Protein AF-A0A293MKS9-F1 (afdb_monomer_lite)

InterPro domains:
  IPR006694 Fatty acid hydroxylase [PF04116] (197-285)
  IPR050307 Sterol desaturase-related [PTHR11863] (84-281)

Radius of gyration: 41.2 Å; chains: 1; bounding box: 121×72×103 Å

pLDDT: mean 72.66, std 27.39, range [23.73, 98.31]

Secondary structure (DSSP, 8-state):
-----------------------------TTHHHHHHHHHHHHHHHHHHHHHHHHHHHHHHHHHHHHHHHHHHHHHHHHHHHHHHHHHHHHHTT-HHIIIIIIHHHHHHHHHHHHHHHHHHHHHHT-SHHHHTT---TT--SSPPHHHHHHHHHHHHHIIIIIIHHHHHHHHHHHHHHT---SSSPPPHHHHHHHHHHHHHHHHHHHHHHHHHHTSHHHHTTTGGGGGG-SS--GGGTT-S-HHHIIIIIIHHHHHHHHHHT--HHHHHHHHHHHHHHHHHHTS-----S-TTS------------------PPPPPP------------------------------------------PPP--------

Foldseek 3Di:
DDDDDDDDDDDDDDDDDDDPDPDDPDPDPPVVVVVVVVVVVVVVVVVVCVVVVVVVVVVVVVVVVVVVVVCVVLVVVQVVVLVVLVVVCVVVVLPQLCCQQVVLLVLLVCLLCVLLVVQLCCLQPVPDVVQVVLAPDPDDPPNDDPVVVVVLVVQVCCLSPVQVRVVSNVLSVLLVVLPADRRNHDDRPVVLVVLLVLLVVQLVVQQVVLVVVCPPPVNVVPW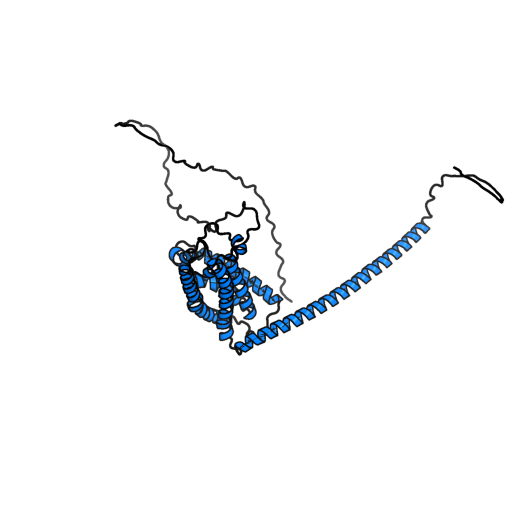VVQLVPCPLAALSSLQRTHSVCCVRRVNCRNSVSCSVSSDHSVSSSVSSSVVSCVSSVVSGSHHPPDDDDPPPDPPDDPPPPPPPDDDPDDDDDDDDDDDDDDDDDDDDDDDDDDDDDDDDDDDDDDDDDDDDDDDDDDDDDDDDDDD

Structure (mmCIF, N/CA/C/O backbone):
data_AF-A0A293MKS9-F1
#
_entry.id   AF-A0A293MKS9-F1
#
loop_
_atom_site.group_PDB
_atom_site.id
_atom_site.type_symbol
_atom_site.label_atom_id
_atom_site.label_alt_id
_atom_site.label_comp_id
_atom_site.label_asym_id
_atom_site.label_entity_id
_atom_site.label_seq_id
_atom_site.pdbx_PDB_ins_code
_atom_site.Cartn_x
_atom_site.Cartn_y
_atom_site.Cartn_z
_atom_site.occupancy
_atom_site.B_iso_or_equiv
_atom_site.auth_seq_id
_atom_site.auth_comp_id
_atom_site.auth_asym_id
_atom_site.auth_atom_id
_atom_site.pdbx_PDB_model_num
ATOM 1 N N . MET A 1 1 ? 94.631 -10.817 13.417 1.00 34.41 1 MET A N 1
ATOM 2 C CA . MET A 1 1 ? 95.857 -10.950 12.606 1.00 34.41 1 MET A CA 1
ATOM 3 C C . MET A 1 1 ? 95.435 -10.807 11.162 1.00 34.41 1 MET A C 1
ATOM 5 O O . MET A 1 1 ? 94.542 -11.534 10.759 1.00 34.41 1 MET A O 1
ATOM 9 N N . TYR A 1 2 ? 95.785 -9.663 10.578 1.00 33.06 2 TYR A N 1
ATOM 10 C CA . TYR A 1 2 ? 96.762 -9.558 9.479 1.00 33.06 2 TYR A CA 1
ATOM 11 C C . TYR A 1 2 ? 96.129 -10.040 8.164 1.00 33.06 2 TYR A C 1
ATOM 13 O O . TYR A 1 2 ? 95.808 -11.212 8.044 1.00 33.06 2 TYR A O 1
ATOM 21 N N . GLY A 1 3 ? 95.803 -9.187 7.198 1.00 27.42 3 GLY A N 1
ATOM 22 C CA . GLY A 1 3 ? 96.475 -7.945 6.819 1.00 27.42 3 GLY A CA 1
ATOM 23 C C . GLY A 1 3 ? 97.361 -8.231 5.615 1.00 27.42 3 GLY A C 1
ATOM 24 O O . GLY A 1 3 ? 98.173 -9.143 5.700 1.00 27.42 3 GLY A O 1
ATOM 25 N N . GLU A 1 4 ? 97.150 -7.425 4.570 1.00 34.78 4 GLU A N 1
ATOM 26 C CA . GLU A 1 4 ? 98.094 -7.070 3.495 1.00 34.78 4 GLU A CA 1
ATOM 27 C C . GLU A 1 4 ? 98.611 -8.223 2.623 1.00 34.78 4 GLU A C 1
ATOM 29 O O . GLU A 1 4 ? 98.991 -9.293 3.072 1.00 34.78 4 GLU A O 1
ATOM 34 N N . SER A 1 5 ? 98.676 -8.089 1.306 1.00 36.16 5 SER A N 1
ATOM 35 C CA . SER A 1 5 ? 99.575 -7.186 0.572 1.00 36.16 5 SER A CA 1
ATOM 36 C C . SER A 1 5 ? 99.335 -7.494 -0.921 1.00 36.16 5 SER A C 1
ATOM 38 O O . SER A 1 5 ? 98.992 -8.632 -1.241 1.00 36.16 5 SER A O 1
ATOM 40 N N . ASN A 1 6 ? 99.176 -6.475 -1.776 1.00 34.47 6 ASN A N 1
ATOM 41 C CA . ASN A 1 6 ? 100.188 -5.954 -2.724 1.00 34.47 6 ASN A CA 1
ATOM 42 C C . ASN A 1 6 ? 100.673 -7.015 -3.730 1.00 34.47 6 ASN A C 1
ATOM 44 O O . ASN A 1 6 ? 100.764 -8.186 -3.400 1.00 34.47 6 ASN A O 1
ATOM 48 N N . GLU A 1 7 ? 101.036 -6.768 -4.977 1.00 38.88 7 GLU A N 1
ATOM 49 C CA . GLU A 1 7 ? 101.477 -5.644 -5.818 1.00 38.88 7 GLU A CA 1
ATOM 50 C C . GLU A 1 7 ? 101.450 -6.288 -7.243 1.00 38.88 7 GLU A C 1
ATOM 52 O O . GLU A 1 7 ? 101.378 -7.512 -7.354 1.00 38.88 7 GLU A O 1
ATOM 57 N N . GLU A 1 8 ? 101.384 -5.646 -8.405 1.00 41.62 8 GLU A N 1
ATOM 58 C CA . GLU A 1 8 ? 102.288 -4.660 -9.008 1.00 41.62 8 GLU A CA 1
ATOM 59 C C . GLU A 1 8 ? 101.792 -4.516 -10.474 1.00 41.62 8 GLU A C 1
ATOM 61 O O . GLU A 1 8 ? 101.360 -5.504 -11.069 1.00 41.62 8 GLU A O 1
ATOM 66 N N . ALA A 1 9 ? 101.625 -3.286 -10.978 1.00 37.75 9 ALA A N 1
ATOM 67 C CA . ALA A 1 9 ? 102.468 -2.654 -12.018 1.00 37.75 9 ALA A CA 1
ATOM 68 C C . ALA A 1 9 ? 102.101 -3.080 -13.464 1.00 37.75 9 ALA A C 1
ATOM 70 O O . ALA A 1 9 ? 101.795 -4.232 -13.724 1.00 37.75 9 ALA A O 1
ATOM 71 N N . GLU A 1 10 ? 101.990 -2.208 -14.469 1.00 38.25 10 GLU A N 1
ATOM 72 C CA . GLU A 1 10 ? 102.849 -1.079 -14.858 1.00 38.25 10 GLU A CA 1
ATOM 73 C C . GLU A 1 10 ? 102.015 -0.120 -15.758 1.00 38.25 10 GLU A C 1
ATOM 75 O O . GLU A 1 10 ? 101.263 -0.585 -16.612 1.00 38.25 10 GLU A O 1
ATOM 80 N N . THR A 1 11 ? 101.859 1.173 -15.450 1.00 34.22 11 THR A N 1
ATOM 81 C CA . THR A 1 11 ? 102.713 2.347 -15.773 1.00 34.22 11 THR A CA 1
ATOM 82 C C . THR A 1 11 ? 102.684 2.797 -17.241 1.00 34.22 11 THR A C 1
ATOM 84 O O . THR A 1 11 ? 103.234 2.122 -18.099 1.00 34.22 11 THR A O 1
ATOM 87 N N . GLN A 1 12 ? 102.094 3.972 -17.510 1.00 34.06 12 GLN A N 1
ATOM 88 C CA . GLN A 1 12 ? 102.759 5.187 -18.043 1.00 34.06 12 GLN A CA 1
ATOM 89 C C . GLN A 1 12 ? 101.695 6.240 -18.415 1.00 34.06 12 GLN A C 1
ATOM 91 O O . GLN A 1 12 ? 100.800 5.961 -19.207 1.00 34.06 12 GLN A O 1
ATOM 96 N N . SER A 1 13 ? 101.609 7.340 -17.648 1.00 35.72 13 SER A N 1
ATOM 97 C CA . SER A 1 13 ? 102.303 8.636 -17.875 1.00 35.72 13 SER A CA 1
ATOM 98 C C . SER A 1 13 ? 101.593 9.412 -18.986 1.00 35.72 13 SER A C 1
ATOM 100 O O . SER A 1 13 ? 101.382 8.859 -20.057 1.00 35.72 13 SER A O 1
ATOM 102 N N . ASP A 1 14 ? 101.176 10.662 -18.911 1.00 35.84 14 ASP A N 1
ATOM 103 C CA . ASP A 1 14 ? 101.499 11.896 -18.180 1.00 35.84 14 ASP A CA 1
ATOM 104 C C . ASP A 1 14 ? 100.506 12.903 -18.848 1.00 35.84 14 ASP A C 1
ATOM 106 O O . ASP A 1 14 ? 99.982 12.628 -19.928 1.00 35.84 14 ASP A O 1
ATOM 110 N N . ASP A 1 15 ? 100.116 14.080 -18.389 1.00 37.31 15 ASP A N 1
ATOM 111 C CA . ASP A 1 15 ? 100.549 15.003 -17.363 1.00 37.31 15 ASP A CA 1
ATOM 112 C C . ASP A 1 15 ? 99.429 16.063 -17.256 1.00 37.31 15 ASP A C 1
ATOM 114 O O . ASP A 1 15 ? 98.718 16.285 -18.236 1.00 37.31 15 ASP A O 1
ATOM 118 N N . GLN A 1 16 ? 99.360 16.737 -16.102 1.00 36.19 16 GLN A N 1
ATOM 119 C CA . GLN A 1 16 ? 99.026 18.163 -15.900 1.00 36.19 16 GLN A CA 1
ATOM 120 C C . GLN A 1 16 ? 97.782 18.798 -16.576 1.00 36.19 16 GLN A C 1
ATOM 122 O O . GLN A 1 16 ? 97.486 18.634 -17.744 1.00 36.19 16 GLN A O 1
ATOM 127 N N . SER A 1 17 ? 97.059 19.744 -15.985 1.00 33.19 17 SER A N 1
ATOM 128 C CA . SER A 1 17 ? 97.103 20.460 -14.713 1.00 33.19 17 SER A CA 1
ATOM 129 C C . SER A 1 17 ? 96.070 21.583 -14.847 1.00 33.19 17 SER A C 1
ATOM 131 O O . SER A 1 17 ? 95.869 22.109 -15.938 1.00 33.19 17 SER A O 1
ATOM 133 N N . SER A 1 18 ? 95.563 22.035 -13.702 1.00 33.62 18 SER A N 1
ATOM 134 C CA . SER A 1 18 ? 95.150 23.421 -13.468 1.00 33.62 18 SER A CA 1
ATOM 135 C C . SER A 1 18 ? 93.770 23.867 -13.952 1.00 33.62 18 SER A C 1
ATOM 137 O O . SER A 1 18 ? 93.343 23.613 -15.070 1.00 33.62 18 SER A O 1
ATOM 139 N N . GLY A 1 19 ? 93.123 24.646 -13.083 1.00 35.34 19 GLY A N 1
ATOM 140 C CA . GLY A 1 19 ? 92.036 25.541 -13.464 1.00 35.34 19 GLY A CA 1
ATOM 141 C C . GLY A 1 19 ? 90.651 25.075 -13.045 1.00 35.34 19 GLY A C 1
ATOM 142 O O . GLY A 1 19 ? 89.791 24.847 -13.884 1.00 35.34 19 GLY A O 1
ATOM 143 N N . LYS A 1 20 ? 90.384 25.003 -11.735 1.00 41.44 20 LYS A N 1
ATOM 144 C CA . LYS A 1 20 ? 89.007 25.136 -11.242 1.00 41.44 20 LYS A CA 1
ATOM 145 C C . LYS A 1 20 ? 88.636 26.619 -11.351 1.00 41.44 20 LYS A C 1
ATOM 147 O O . LYS A 1 20 ? 88.685 27.350 -10.365 1.00 41.44 20 LYS A O 1
ATOM 152 N N . GLU A 1 21 ? 88.390 27.068 -12.578 1.00 39.44 21 GLU A N 1
ATOM 153 C CA . GLU A 1 21 ? 87.768 28.356 -12.843 1.00 39.44 21 GLU A CA 1
ATOM 154 C C . GLU A 1 21 ? 86.276 28.239 -12.546 1.00 39.44 21 GLU A C 1
ATOM 156 O O . GLU A 1 21 ? 85.606 27.262 -12.879 1.00 39.44 21 GLU A O 1
ATOM 161 N N . THR A 1 22 ? 85.781 29.236 -11.832 1.00 51.12 22 THR A N 1
ATOM 162 C CA . THR A 1 22 ? 84.375 29.485 -11.566 1.00 51.12 22 THR A CA 1
ATOM 163 C C . THR A 1 22 ? 83.683 29.746 -12.907 1.00 51.12 22 THR A C 1
ATOM 165 O O . THR A 1 22 ? 83.649 30.884 -13.368 1.00 51.12 22 THR A O 1
ATOM 168 N N . GLU A 1 23 ? 83.183 28.698 -13.567 1.00 40.44 23 GLU A N 1
ATOM 169 C CA . GLU A 1 23 ? 82.364 28.836 -14.772 1.00 40.44 23 GLU A CA 1
ATOM 170 C C . GLU A 1 23 ? 81.016 29.431 -14.353 1.00 40.44 23 GLU A C 1
ATOM 172 O O . GLU A 1 23 ? 80.151 28.771 -13.776 1.00 40.44 23 GLU A O 1
ATOM 177 N N . CYS A 1 24 ? 80.890 30.741 -14.555 1.00 44.91 24 CYS A N 1
ATOM 178 C CA . CYS A 1 24 ? 79.606 31.411 -14.631 1.00 44.91 24 CYS A CA 1
ATOM 179 C C . CYS A 1 24 ? 78.768 30.677 -15.680 1.00 44.91 24 CYS A C 1
ATOM 181 O O . CYS A 1 24 ? 79.201 30.602 -16.826 1.00 44.91 24 CYS A O 1
ATOM 183 N N . ASP A 1 25 ? 77.589 30.175 -15.303 1.00 55.03 25 ASP A N 1
ATOM 184 C CA . ASP A 1 25 ? 76.593 29.674 -16.252 1.00 55.03 25 ASP A CA 1
ATOM 185 C C . ASP A 1 25 ? 76.371 30.728 -17.357 1.00 55.03 25 ASP A C 1
ATOM 187 O O . ASP A 1 25 ? 75.684 31.736 -17.154 1.00 55.03 25 ASP A O 1
ATOM 191 N N . GLU A 1 26 ? 76.984 30.526 -18.525 1.00 59.38 26 GLU A N 1
ATOM 192 C CA . GLU A 1 26 ? 76.728 31.325 -19.720 1.00 59.38 26 GLU A CA 1
ATOM 193 C C . GLU A 1 26 ? 75.258 31.106 -20.120 1.00 59.38 26 GLU A C 1
ATOM 195 O O . GLU A 1 26 ? 74.820 29.961 -20.291 1.00 59.38 26 GLU A O 1
ATOM 200 N N . PRO A 1 27 ? 74.448 32.169 -20.273 1.00 58.06 27 PRO A N 1
ATOM 201 C CA . PRO A 1 27 ? 73.070 32.006 -20.694 1.00 58.06 27 PRO A CA 1
ATOM 202 C C . PRO A 1 27 ? 73.052 31.428 -22.113 1.00 58.06 27 PRO A C 1
ATOM 204 O O . PRO A 1 27 ? 73.470 32.089 -23.063 1.00 58.06 27 PRO A O 1
ATOM 207 N N . LEU A 1 28 ? 72.537 30.198 -22.251 1.00 59.53 28 LEU A N 1
ATOM 208 C CA . LEU A 1 28 ? 72.298 29.530 -23.536 1.00 59.53 28 LEU A CA 1
ATOM 209 C C . LEU A 1 28 ? 71.765 30.531 -24.579 1.00 59.53 28 LEU A C 1
ATOM 211 O O . LEU A 1 28 ? 70.840 31.296 -24.270 1.00 59.53 28 LEU A O 1
ATOM 215 N N . PRO A 1 29 ? 72.273 30.521 -25.828 1.00 61.41 29 PRO A N 1
ATOM 216 C CA . PRO A 1 29 ? 71.870 31.495 -26.831 1.00 61.41 29 PRO A CA 1
ATOM 217 C C . PRO A 1 29 ? 70.349 31.447 -27.010 1.00 61.41 29 PRO A C 1
ATOM 219 O O . PRO A 1 29 ? 69.760 30.389 -27.238 1.00 61.41 29 PRO A O 1
ATOM 222 N N . ALA A 1 30 ? 69.692 32.607 -26.899 1.00 63.84 30 ALA A N 1
ATOM 223 C CA . ALA A 1 30 ? 68.232 32.755 -26.808 1.00 63.84 30 ALA A CA 1
ATOM 224 C C . ALA A 1 30 ? 67.422 32.161 -27.989 1.00 63.84 30 ALA A C 1
ATOM 226 O O . ALA A 1 30 ? 66.185 32.183 -27.978 1.00 63.84 30 ALA A O 1
ATOM 227 N N . SER A 1 31 ? 68.092 31.682 -29.040 1.00 64.56 31 SER A N 1
ATOM 228 C CA . SER A 1 31 ? 67.530 30.908 -30.152 1.00 64.56 31 SER A CA 1
ATOM 229 C C . SER A 1 31 ? 67.360 29.420 -29.810 1.00 64.56 31 SER A C 1
ATOM 231 O O . SER A 1 31 ? 66.325 28.839 -30.138 1.00 64.56 31 SER A O 1
ATOM 233 N N . GLN A 1 32 ? 68.320 28.823 -29.103 1.00 64.94 32 GLN A N 1
ATOM 234 C CA . GLN A 1 32 ? 68.366 27.399 -28.762 1.00 64.94 32 GLN A CA 1
ATOM 235 C C . GLN A 1 32 ? 67.392 27.068 -27.620 1.00 64.94 32 GLN A C 1
ATOM 237 O O . GLN A 1 32 ? 66.638 26.099 -27.726 1.00 64.94 32 GLN A O 1
ATOM 242 N N . ASP A 1 33 ? 67.276 27.944 -26.610 1.00 71.62 33 ASP A N 1
ATOM 243 C CA . ASP A 1 33 ? 66.233 27.837 -25.570 1.00 71.62 33 ASP A CA 1
ATOM 244 C C . ASP A 1 33 ? 64.819 27.950 -26.172 1.00 71.62 33 ASP A C 1
ATOM 246 O O . ASP A 1 33 ? 63.918 27.171 -25.855 1.00 71.62 33 ASP A O 1
ATOM 250 N N . ARG A 1 34 ? 64.618 28.858 -27.140 1.00 73.94 34 ARG A N 1
ATOM 251 C CA . ARG A 1 34 ? 63.332 28.998 -27.846 1.00 73.94 34 ARG A CA 1
ATOM 252 C C . ARG A 1 34 ? 62.966 27.763 -28.667 1.00 73.94 34 ARG A C 1
ATOM 254 O O . ARG A 1 34 ? 61.789 27.399 -28.714 1.00 73.94 34 ARG A O 1
ATOM 261 N N . GLN A 1 35 ? 63.936 27.128 -29.319 1.00 79.81 35 GLN A N 1
ATOM 262 C CA . GLN A 1 35 ? 63.707 25.926 -30.122 1.00 79.81 35 GLN A CA 1
ATOM 263 C C . GLN A 1 35 ? 63.411 24.705 -29.239 1.00 79.81 35 GLN A C 1
ATOM 265 O O . GLN A 1 35 ? 62.448 23.984 -29.511 1.00 79.81 35 GLN A O 1
ATOM 270 N N . ASN A 1 36 ? 64.141 24.543 -28.133 1.00 81.94 36 ASN A N 1
ATOM 271 C CA . ASN A 1 36 ? 63.889 23.494 -27.143 1.00 81.94 36 ASN A CA 1
ATOM 272 C C . ASN A 1 36 ? 62.517 23.660 -26.478 1.00 81.94 36 ASN A C 1
ATOM 274 O O . ASN A 1 36 ? 61.751 22.698 -26.399 1.00 81.94 36 ASN A O 1
ATOM 278 N N . ARG A 1 37 ? 62.140 24.891 -26.111 1.00 82.19 37 ARG A N 1
ATOM 279 C CA . ARG A 1 37 ? 60.822 25.197 -25.536 1.00 82.19 37 ARG A CA 1
ATOM 280 C C . ARG A 1 37 ? 59.678 24.910 -26.514 1.00 82.19 37 ARG A C 1
ATOM 282 O O . ARG A 1 37 ? 58.646 24.386 -26.106 1.00 82.19 37 ARG A O 1
ATOM 289 N N . ARG A 1 38 ? 59.857 25.183 -27.816 1.00 84.06 38 ARG A N 1
ATOM 290 C CA . ARG A 1 38 ? 58.883 24.815 -28.866 1.00 84.06 38 ARG A CA 1
ATOM 291 C C . ARG A 1 38 ? 58.764 23.301 -29.044 1.00 84.06 38 ARG A C 1
ATOM 293 O O . ARG A 1 38 ? 57.647 22.802 -29.142 1.00 84.06 38 ARG A O 1
ATOM 300 N N . ALA A 1 39 ? 59.877 22.569 -29.064 1.00 86.56 39 ALA A N 1
ATOM 301 C CA . ALA A 1 39 ? 59.867 21.110 -29.184 1.00 86.56 39 ALA A CA 1
ATOM 302 C C . ALA A 1 39 ? 59.193 20.441 -27.973 1.00 86.56 39 ALA A C 1
ATOM 304 O O . ALA A 1 39 ? 58.357 19.552 -28.143 1.00 86.56 39 ALA A O 1
ATOM 305 N N . GLN A 1 40 ? 59.485 20.928 -26.763 1.00 90.38 40 GLN A N 1
ATOM 306 C CA . GLN A 1 40 ? 58.820 20.499 -25.532 1.00 90.38 40 GLN A CA 1
ATOM 307 C C . GLN A 1 40 ? 57.319 20.806 -25.565 1.00 90.38 40 GLN A C 1
ATOM 309 O O . GLN A 1 40 ? 56.521 19.919 -25.282 1.00 90.38 40 GLN A O 1
ATOM 314 N N . LEU A 1 41 ? 56.917 22.013 -25.985 1.00 90.62 41 LEU A N 1
ATOM 315 C CA . LEU A 1 41 ? 55.503 22.383 -26.111 1.00 90.62 41 LEU A CA 1
ATOM 316 C C . LEU A 1 41 ? 54.760 21.457 -27.086 1.00 90.62 41 LEU A C 1
ATOM 318 O O . LEU A 1 41 ? 53.683 20.960 -26.767 1.00 90.62 41 LEU A O 1
ATOM 322 N N . VAL A 1 42 ? 55.344 21.182 -28.256 1.00 90.75 42 VAL A N 1
ATOM 323 C CA . VAL A 1 42 ? 54.754 20.283 -29.260 1.00 90.75 42 VAL A CA 1
ATOM 324 C C . VAL A 1 42 ? 54.643 18.854 -28.728 1.00 90.75 42 VAL A C 1
ATOM 326 O O . VAL A 1 42 ? 53.624 18.204 -28.958 1.00 90.75 42 VAL A O 1
ATOM 329 N N . SER A 1 43 ? 55.651 18.365 -28.002 1.00 91.88 43 SER A N 1
ATOM 330 C CA . SER A 1 43 ? 55.609 17.045 -27.362 1.00 91.88 43 SER A CA 1
ATOM 331 C C . SER A 1 43 ? 54.499 16.965 -26.309 1.00 91.88 43 SER A C 1
ATOM 333 O O . SER A 1 43 ? 53.669 16.058 -26.354 1.00 91.88 43 SER A O 1
ATOM 335 N N . SER A 1 44 ? 54.401 17.967 -25.432 1.00 92.75 44 SER A N 1
ATOM 336 C CA . SER A 1 44 ? 53.353 18.051 -24.411 1.00 92.75 44 SER A CA 1
ATOM 337 C C . SER A 1 44 ? 51.953 18.132 -25.018 1.00 92.75 44 SER A C 1
ATOM 339 O O . SER A 1 44 ? 51.051 17.442 -24.551 1.00 92.75 44 SER A O 1
ATOM 341 N N . ILE A 1 45 ? 51.768 18.907 -26.092 1.00 94.50 45 ILE A N 1
ATOM 342 C CA . ILE A 1 45 ? 50.492 18.985 -26.819 1.00 94.50 45 ILE A CA 1
ATOM 343 C C . ILE A 1 45 ? 50.139 17.629 -27.441 1.00 94.50 45 ILE A C 1
ATOM 345 O O . ILE A 1 45 ? 49.000 17.187 -27.320 1.00 94.50 45 ILE A O 1
ATOM 349 N N . LYS A 1 46 ? 51.099 16.935 -28.067 1.00 92.38 46 LYS A N 1
ATOM 350 C CA . LYS A 1 46 ? 50.873 15.596 -28.638 1.00 92.38 46 LYS A CA 1
ATOM 351 C C . LYS A 1 46 ? 50.476 14.580 -27.566 1.00 92.38 46 LYS A C 1
ATOM 353 O O . LYS A 1 46 ? 49.493 13.869 -27.754 1.00 92.38 46 LYS A O 1
ATOM 358 N N . SER A 1 47 ? 51.188 14.549 -26.440 1.00 93.00 47 SER A N 1
ATOM 359 C CA . SER A 1 47 ? 50.867 13.678 -25.304 1.00 93.00 47 SER A CA 1
ATOM 360 C C . SER A 1 47 ? 49.501 14.008 -24.709 1.00 93.00 47 SER A C 1
ATOM 362 O O . SER A 1 47 ? 48.715 13.105 -24.444 1.00 93.00 47 SER A O 1
ATOM 364 N N . PHE A 1 48 ? 49.173 15.294 -24.567 1.00 95.19 48 PHE A N 1
ATOM 365 C CA . PHE A 1 48 ? 47.866 15.732 -24.085 1.00 95.19 48 PHE A CA 1
ATOM 366 C C . PHE A 1 48 ? 46.735 15.296 -25.022 1.00 95.19 48 PHE A C 1
ATOM 368 O O . PHE A 1 48 ? 45.757 14.717 -24.561 1.00 95.19 48 PHE A O 1
ATOM 375 N N . ILE A 1 49 ? 46.880 15.507 -26.335 1.00 95.56 49 ILE A N 1
ATOM 376 C CA . ILE A 1 49 ? 45.893 15.070 -27.334 1.00 95.56 49 ILE A CA 1
ATOM 377 C C . ILE A 1 49 ? 45.740 13.547 -27.310 1.00 95.56 49 ILE A C 1
ATOM 379 O O . ILE A 1 49 ? 44.620 13.050 -27.386 1.00 95.56 49 ILE A O 1
ATOM 383 N N . PHE A 1 50 ? 46.837 12.800 -27.169 1.00 95.75 50 PHE A N 1
ATOM 384 C CA . PHE A 1 50 ? 46.793 11.342 -27.087 1.00 95.75 50 PHE A CA 1
ATOM 385 C C . PHE A 1 50 ? 46.066 10.857 -25.824 1.00 95.75 50 PHE A C 1
ATOM 387 O O . PHE A 1 50 ? 45.168 10.020 -25.915 1.00 95.75 50 PHE A O 1
ATOM 394 N N . ILE A 1 51 ? 46.396 11.412 -24.654 1.00 95.44 51 ILE A N 1
ATOM 395 C CA . ILE A 1 51 ? 45.751 11.063 -23.378 1.00 95.44 51 ILE A CA 1
ATOM 396 C C . ILE A 1 51 ? 44.268 11.444 -23.409 1.00 95.44 51 ILE A C 1
ATOM 398 O O . ILE A 1 51 ? 43.413 10.635 -23.061 1.00 95.44 51 ILE A O 1
ATOM 402 N N . LEU A 1 52 ? 43.941 12.651 -23.873 1.00 95.44 52 LEU A N 1
ATOM 403 C CA . LEU A 1 52 ? 42.559 13.113 -23.953 1.00 95.44 52 LEU A CA 1
ATOM 404 C C . LEU A 1 52 ? 41.753 12.292 -24.970 1.00 95.44 52 LEU A C 1
ATOM 406 O O . LEU A 1 52 ? 40.633 11.884 -24.681 1.00 95.44 52 LEU A O 1
ATOM 410 N N . GLY A 1 53 ? 42.329 12.000 -26.138 1.00 95.69 53 GLY A N 1
ATOM 411 C CA . GLY A 1 53 ? 41.692 11.195 -27.178 1.00 95.69 53 GLY A CA 1
ATOM 412 C C . GLY A 1 53 ? 41.422 9.761 -26.723 1.00 95.69 53 GLY A C 1
ATOM 413 O O . GLY A 1 53 ? 40.305 9.266 -26.869 1.00 95.69 53 GLY A O 1
ATOM 414 N N . THR A 1 54 ? 42.412 9.110 -26.107 1.00 95.88 54 THR A N 1
ATOM 415 C CA . THR A 1 54 ? 42.243 7.761 -25.542 1.00 95.88 54 THR A CA 1
ATOM 416 C C . THR A 1 54 ? 41.225 7.753 -24.401 1.00 95.88 54 THR A C 1
ATOM 418 O O . THR A 1 54 ? 40.350 6.887 -24.388 1.00 95.88 54 THR A O 1
ATOM 421 N N . ALA A 1 55 ? 41.242 8.749 -23.510 1.00 94.62 55 ALA A N 1
ATOM 422 C CA . ALA A 1 55 ? 40.249 8.890 -22.446 1.00 94.62 55 ALA A CA 1
ATOM 423 C C . ALA A 1 55 ? 38.821 9.071 -22.990 1.00 94.62 55 ALA A C 1
ATOM 425 O O . ALA A 1 55 ? 37.888 8.459 -22.466 1.00 94.62 55 ALA A O 1
ATOM 426 N N . ILE A 1 56 ? 38.634 9.852 -24.061 1.00 96.25 56 ILE A N 1
ATOM 427 C CA . ILE A 1 56 ? 37.329 10.022 -24.720 1.00 96.25 56 ILE A CA 1
ATOM 428 C C . ILE A 1 56 ? 36.858 8.700 -25.332 1.00 96.25 56 ILE A C 1
ATOM 430 O O . ILE A 1 56 ? 35.718 8.305 -25.098 1.00 96.25 56 ILE A O 1
ATOM 434 N N . ILE A 1 57 ? 37.720 7.988 -26.066 1.00 96.12 57 ILE A N 1
ATOM 435 C CA . ILE A 1 57 ? 37.369 6.699 -26.686 1.00 96.12 57 ILE A CA 1
ATOM 436 C C . ILE A 1 57 ? 36.969 5.679 -25.617 1.00 96.12 57 ILE A C 1
ATOM 438 O O . ILE A 1 57 ? 35.922 5.045 -25.742 1.00 96.12 57 ILE A O 1
ATOM 442 N N . VAL A 1 58 ? 37.754 5.562 -24.542 1.00 95.44 58 VAL A N 1
ATOM 443 C CA . VAL A 1 58 ? 37.441 4.673 -23.414 1.00 95.44 58 VAL A CA 1
ATOM 444 C C . VAL A 1 58 ? 36.130 5.084 -22.749 1.00 95.44 58 VAL A C 1
ATOM 446 O O . VAL A 1 58 ? 35.304 4.222 -22.471 1.00 95.44 58 VAL A O 1
ATOM 449 N N . SER A 1 59 ? 35.887 6.381 -22.551 1.00 94.12 59 SER A N 1
ATOM 450 C CA . SER A 1 59 ? 34.640 6.876 -21.953 1.00 94.12 59 SER A CA 1
ATOM 451 C C . SER A 1 59 ? 33.420 6.574 -22.825 1.00 94.12 59 SER A C 1
ATOM 453 O O . SER A 1 59 ? 32.380 6.170 -22.308 1.00 94.12 59 SER A O 1
ATOM 455 N N . VAL A 1 60 ? 33.532 6.729 -24.147 1.00 95.62 60 VAL A N 1
ATOM 456 C CA . VAL A 1 60 ? 32.460 6.394 -25.097 1.00 95.62 60 VAL A CA 1
ATOM 457 C C . VAL A 1 60 ? 32.221 4.886 -25.130 1.00 95.62 60 VAL A C 1
ATOM 459 O O . VAL A 1 60 ? 31.075 4.455 -25.017 1.00 95.62 60 VAL A O 1
ATOM 462 N N . ALA A 1 61 ? 33.281 4.078 -25.220 1.00 94.69 61 ALA A N 1
ATOM 463 C CA . ALA A 1 61 ? 33.180 2.621 -25.190 1.00 94.69 61 ALA A CA 1
ATOM 464 C C . ALA A 1 61 ? 32.566 2.129 -23.872 1.00 94.69 61 ALA A C 1
ATOM 466 O O . ALA A 1 61 ? 31.662 1.298 -23.885 1.00 94.69 61 ALA A O 1
ATOM 467 N N . PHE A 1 62 ? 32.991 2.693 -22.739 1.00 94.00 62 PHE A N 1
ATOM 468 C CA . PHE A 1 62 ? 32.427 2.395 -21.428 1.00 94.00 62 PHE A CA 1
ATOM 469 C C . PHE A 1 62 ? 30.949 2.777 -21.350 1.00 94.00 62 PHE A C 1
ATOM 471 O O . PHE A 1 62 ? 30.138 1.946 -20.950 1.00 94.00 62 PHE A O 1
ATOM 478 N N . ARG A 1 63 ? 30.569 3.990 -21.783 1.00 93.25 63 ARG A N 1
ATOM 479 C CA . ARG A 1 63 ? 29.161 4.415 -21.815 1.00 93.25 63 ARG A CA 1
ATOM 480 C C . ARG A 1 63 ? 28.310 3.484 -22.670 1.00 93.25 63 ARG A C 1
ATOM 482 O O . ARG A 1 63 ? 27.244 3.103 -22.211 1.00 93.25 63 ARG A O 1
ATOM 489 N N . ASN A 1 64 ? 28.779 3.100 -23.856 1.00 93.19 64 ASN A N 1
ATOM 490 C CA . ASN A 1 64 ? 28.047 2.211 -24.763 1.00 93.19 64 ASN A CA 1
ATOM 491 C C . ASN A 1 64 ? 27.894 0.796 -24.195 1.00 93.19 64 ASN A C 1
ATOM 493 O O . ASN A 1 64 ? 26.821 0.203 -24.273 1.00 93.19 64 ASN A O 1
ATOM 497 N N . THR A 1 65 ? 28.953 0.257 -23.592 1.00 94.06 65 THR A N 1
ATOM 498 C CA . THR A 1 65 ? 28.903 -1.049 -22.927 1.00 94.06 65 THR A CA 1
ATOM 499 C C . THR A 1 65 ? 27.955 -1.005 -21.730 1.00 94.06 65 THR A C 1
ATOM 501 O O . THR A 1 65 ? 27.102 -1.879 -21.582 1.00 94.06 65 THR A O 1
ATOM 504 N N . LEU A 1 66 ? 28.039 0.043 -20.907 1.00 91.12 66 LEU A N 1
ATOM 505 C CA . LEU A 1 66 ? 27.163 0.230 -19.756 1.00 91.12 66 LEU A CA 1
ATOM 506 C C . LEU A 1 66 ? 25.695 0.366 -20.179 1.00 91.12 66 LEU A C 1
ATOM 508 O O . LEU A 1 66 ? 24.843 -0.313 -19.612 1.00 91.12 66 LEU A O 1
ATOM 512 N N . THR A 1 67 ? 25.384 1.192 -21.184 1.00 88.75 67 THR A N 1
ATOM 513 C CA . THR A 1 67 ? 24.008 1.335 -21.681 1.00 88.75 67 THR A CA 1
ATOM 514 C C . THR A 1 67 ? 23.485 0.030 -22.262 1.00 88.75 67 THR A C 1
ATOM 516 O O . T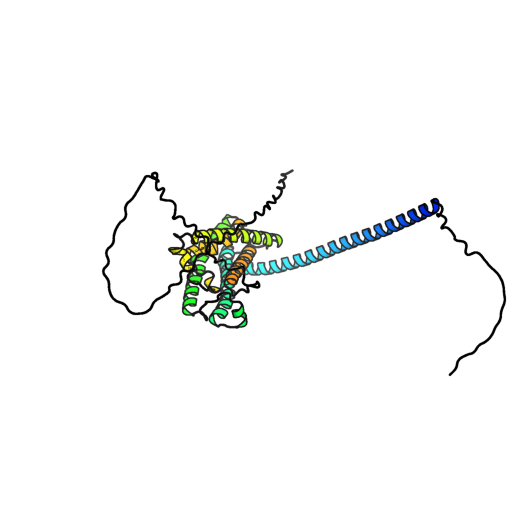HR A 1 67 ? 22.348 -0.326 -21.966 1.00 88.75 67 THR A O 1
ATOM 519 N N . TRP A 1 68 ? 24.300 -0.723 -23.005 1.00 90.94 68 TRP A N 1
ATOM 520 C CA . TRP A 1 68 ? 23.910 -2.030 -23.533 1.00 90.94 68 TRP A CA 1
ATOM 521 C C . TRP A 1 68 ? 23.581 -3.033 -22.419 1.00 90.94 68 TRP A C 1
ATOM 523 O O . TRP A 1 68 ? 22.523 -3.663 -22.448 1.00 90.94 68 TRP A O 1
ATOM 533 N N . HIS A 1 69 ? 24.438 -3.149 -21.398 1.00 89.06 69 HIS A N 1
ATOM 534 C CA . HIS A 1 69 ? 24.183 -4.040 -20.264 1.00 89.06 69 HIS A CA 1
ATOM 535 C C . HIS A 1 69 ? 22.945 -3.620 -19.470 1.00 89.06 69 HIS A C 1
ATOM 537 O O . HIS A 1 69 ? 22.131 -4.477 -19.126 1.00 89.06 69 HIS A O 1
ATOM 543 N N . LEU A 1 70 ? 22.767 -2.319 -19.220 1.00 86.50 70 LEU A N 1
ATOM 544 C CA . LEU A 1 70 ? 21.584 -1.794 -18.536 1.00 86.50 70 LEU A CA 1
ATOM 545 C C . LEU A 1 70 ? 20.308 -2.066 -19.339 1.00 86.50 70 LEU A C 1
ATOM 547 O O . LEU A 1 70 ? 19.333 -2.545 -18.773 1.00 86.50 70 LEU A O 1
ATOM 551 N N . GLN A 1 71 ? 20.320 -1.841 -20.655 1.00 86.44 71 GLN A N 1
ATOM 552 C CA . GLN A 1 71 ? 19.187 -2.148 -21.533 1.00 86.44 71 GLN A CA 1
ATOM 553 C C . GLN A 1 71 ? 18.871 -3.644 -21.552 1.00 86.44 71 GLN A C 1
ATOM 555 O O . GLN A 1 71 ? 17.706 -4.026 -21.474 1.00 86.44 71 GLN A O 1
ATOM 560 N N . ARG A 1 72 ? 19.891 -4.507 -21.618 1.00 87.94 72 ARG A N 1
ATOM 561 C CA . ARG A 1 72 ? 19.702 -5.962 -21.597 1.00 87.94 72 ARG A CA 1
ATOM 562 C C . ARG A 1 72 ? 19.124 -6.432 -20.266 1.00 87.94 72 ARG A C 1
ATOM 564 O O . ARG A 1 72 ? 18.207 -7.251 -20.266 1.00 87.94 72 ARG A O 1
ATOM 571 N N . PHE A 1 73 ? 19.646 -5.917 -19.157 1.00 86.38 73 PHE A N 1
ATOM 572 C CA . PHE A 1 73 ? 19.192 -6.256 -17.813 1.00 86.38 73 PHE A CA 1
ATOM 573 C C . PHE A 1 73 ? 17.769 -5.748 -17.551 1.00 86.38 73 PHE A C 1
ATOM 575 O O . PHE A 1 73 ? 16.921 -6.524 -17.120 1.00 86.38 73 PHE A O 1
ATOM 582 N N . TRP A 1 74 ? 17.467 -4.491 -17.888 1.00 84.94 74 TRP A N 1
ATOM 583 C CA . TRP A 1 74 ? 16.121 -3.921 -17.765 1.00 84.94 74 TRP A CA 1
ATOM 584 C C . TRP A 1 74 ? 15.112 -4.540 -18.717 1.00 84.94 74 TRP A C 1
ATOM 586 O O . TRP A 1 74 ? 13.999 -4.818 -18.285 1.00 84.94 74 TRP A O 1
ATOM 596 N N . GLY A 1 75 ? 15.493 -4.858 -19.953 1.00 85.12 75 GLY A N 1
ATOM 597 C CA . GLY A 1 75 ? 14.625 -5.594 -20.871 1.00 85.12 75 GLY A CA 1
ATOM 598 C C . GLY A 1 75 ? 14.301 -7.000 -20.358 1.00 85.12 75 GLY A C 1
ATOM 599 O O . GLY A 1 75 ? 13.143 -7.405 -20.349 1.00 85.12 75 GLY A O 1
ATOM 600 N N . ALA A 1 76 ? 15.304 -7.737 -19.866 1.00 85.38 76 ALA A N 1
ATOM 601 C CA . ALA A 1 76 ? 15.089 -9.067 -19.294 1.00 85.38 76 ALA A CA 1
ATOM 602 C C . ALA A 1 76 ? 14.240 -9.022 -18.010 1.00 85.38 76 ALA A C 1
ATOM 604 O O . ALA A 1 76 ? 13.333 -9.836 -17.853 1.00 85.38 76 ALA A O 1
ATOM 605 N N . SER A 1 77 ? 14.509 -8.057 -17.124 1.00 87.94 77 SER A N 1
ATOM 606 C CA . SER A 1 77 ? 13.726 -7.818 -15.906 1.00 87.94 77 SER A CA 1
ATOM 607 C C . SER A 1 77 ? 12.274 -7.467 -16.238 1.00 87.94 77 SER A C 1
ATOM 609 O O . SER A 1 77 ? 11.360 -8.084 -15.701 1.00 87.94 77 SER A O 1
ATOM 611 N N . GLY A 1 78 ? 12.052 -6.547 -17.184 1.00 88.94 78 GLY A N 1
ATOM 612 C CA . GLY A 1 78 ? 10.718 -6.161 -17.647 1.00 88.94 78 GLY A CA 1
ATOM 613 C C . GLY A 1 78 ? 9.922 -7.354 -18.168 1.00 88.94 78 GLY A C 1
ATOM 614 O O . GLY A 1 78 ? 8.821 -7.602 -17.691 1.00 88.94 78 GLY A O 1
ATOM 615 N N . ASN A 1 79 ? 10.515 -8.164 -19.049 1.00 90.81 79 ASN A N 1
ATOM 616 C CA . ASN A 1 79 ? 9.870 -9.372 -19.574 1.00 90.81 79 ASN A CA 1
ATOM 617 C C . ASN A 1 79 ? 9.558 -10.400 -18.476 1.00 90.81 79 ASN A C 1
ATOM 619 O O . ASN A 1 79 ? 8.526 -11.066 -18.523 1.00 90.81 79 ASN A O 1
ATOM 623 N N . PHE A 1 80 ? 10.443 -10.545 -17.485 1.00 92.56 80 PHE A N 1
ATOM 624 C CA . PHE A 1 80 ? 10.210 -11.440 -16.355 1.00 92.56 80 PHE A CA 1
ATOM 625 C C . PHE A 1 80 ? 9.005 -10.998 -15.516 1.00 92.56 80 PHE A C 1
ATOM 627 O O . PHE A 1 80 ? 8.157 -11.835 -15.191 1.00 92.56 80 PHE A O 1
ATOM 634 N N . TRP A 1 81 ? 8.931 -9.706 -15.175 1.00 92.38 81 TRP A N 1
ATOM 635 C CA . TRP A 1 81 ? 7.827 -9.139 -14.400 1.00 92.38 81 TRP A CA 1
ATOM 636 C C . TRP A 1 81 ? 6.520 -9.165 -15.181 1.00 92.38 81 TRP A C 1
ATOM 638 O O . TRP A 1 81 ? 5.511 -9.583 -14.617 1.00 92.38 81 TRP A O 1
ATOM 648 N N . GLN A 1 82 ? 6.555 -8.829 -16.473 1.00 94.31 82 GLN A N 1
ATOM 649 C CA . GLN A 1 82 ? 5.403 -8.951 -17.363 1.00 94.31 82 GLN A CA 1
ATOM 650 C C . GLN A 1 82 ? 4.891 -10.392 -17.373 1.00 94.31 82 GLN A C 1
ATOM 652 O O . GLN A 1 82 ? 3.731 -10.628 -17.077 1.00 94.31 82 GLN A O 1
ATOM 657 N N . GLY A 1 83 ? 5.775 -11.381 -17.536 1.00 93.31 83 GLY A N 1
ATOM 658 C CA . GLY A 1 83 ? 5.379 -12.788 -17.493 1.00 93.31 83 GLY A CA 1
ATOM 659 C C . GLY A 1 83 ? 4.855 -13.271 -16.132 1.00 93.31 83 GLY A C 1
ATOM 660 O O . GLY A 1 83 ? 4.135 -14.267 -16.080 1.00 93.31 83 GLY A O 1
ATOM 661 N N . GLN A 1 84 ? 5.199 -12.621 -15.010 1.00 94.12 84 GLN A N 1
ATOM 662 C CA . GLN A 1 84 ? 4.532 -12.903 -13.728 1.00 94.12 84 GLN A CA 1
ATOM 663 C C . GLN A 1 84 ? 3.155 -12.249 -13.669 1.00 94.12 84 GLN A C 1
ATOM 665 O O . GLN A 1 84 ? 2.215 -12.851 -13.153 1.00 94.12 84 GLN A O 1
ATOM 670 N N . TRP A 1 85 ? 3.043 -11.037 -14.196 1.00 93.19 85 TRP A N 1
ATOM 671 C CA . TRP A 1 85 ? 1.796 -10.301 -14.248 1.00 93.19 85 TRP A CA 1
ATOM 672 C C . TRP A 1 85 ? 0.766 -10.973 -15.166 1.00 93.19 85 TRP A C 1
ATOM 674 O O . TRP A 1 85 ? -0.367 -11.163 -14.739 1.00 93.19 85 TRP A O 1
ATOM 684 N N . ASP A 1 86 ? 1.176 -11.498 -16.321 1.00 93.31 86 ASP A N 1
ATOM 685 C CA . ASP A 1 86 ? 0.315 -12.275 -17.225 1.00 93.31 86 ASP A CA 1
ATOM 686 C C . ASP A 1 86 ? -0.301 -13.494 -16.515 1.00 93.31 86 ASP A C 1
ATOM 688 O O . ASP A 1 86 ? -1.465 -13.839 -16.721 1.00 93.31 86 ASP A O 1
ATOM 692 N N . LYS A 1 87 ? 0.458 -14.151 -15.621 1.00 93.00 87 LYS A N 1
ATOM 693 C CA . LYS A 1 87 ? -0.074 -15.254 -14.803 1.00 93.00 87 LYS A CA 1
ATOM 694 C C . LYS A 1 87 ? -1.129 -14.756 -13.827 1.00 93.00 87 LYS A C 1
ATOM 696 O O . LYS A 1 87 ? -2.153 -15.413 -13.673 1.00 93.00 87 LYS A O 1
ATOM 701 N N . VAL A 1 88 ? -0.884 -13.624 -13.168 1.00 92.19 88 VAL A N 1
ATOM 702 C CA . VAL A 1 88 ? -1.861 -13.005 -12.264 1.00 92.19 88 VAL A CA 1
ATOM 703 C C . VAL A 1 88 ? -3.129 -12.660 -13.034 1.00 92.19 88 VAL A C 1
ATOM 705 O O . VAL A 1 88 ? -4.211 -13.064 -12.624 1.00 92.19 88 VAL A O 1
ATOM 708 N N . GLU A 1 89 ? -3.004 -11.994 -14.176 1.00 90.62 89 GLU A N 1
ATOM 709 C CA . GLU A 1 89 ? -4.133 -11.631 -15.024 1.00 90.62 89 GLU A CA 1
ATOM 710 C C . GLU A 1 89 ? -4.918 -12.866 -15.496 1.00 90.62 89 GLU A C 1
ATOM 712 O O . GLU A 1 89 ? -6.152 -12.874 -15.455 1.00 90.62 89 GLU A O 1
ATOM 717 N N . SER A 1 90 ? -4.217 -13.951 -15.846 1.00 91.31 90 SER A N 1
ATOM 718 C CA . SER A 1 90 ? -4.849 -15.208 -16.260 1.00 91.31 90 SER A CA 1
ATOM 719 C C . SER A 1 90 ? -5.729 -15.839 -15.174 1.00 91.31 90 SER A C 1
ATOM 721 O O . SER A 1 90 ? -6.726 -16.477 -15.508 1.00 91.31 90 SER A O 1
ATOM 723 N N . ILE A 1 91 ? -5.427 -15.618 -13.884 1.00 91.88 91 ILE A N 1
ATOM 724 C CA . ILE A 1 91 ? -6.261 -16.090 -12.762 1.00 91.88 91 ILE A CA 1
ATOM 725 C C . ILE A 1 91 ? -7.626 -15.394 -12.773 1.00 91.88 91 ILE A C 1
ATOM 727 O O . ILE A 1 91 ? -8.636 -16.018 -12.453 1.00 91.88 91 ILE A O 1
ATOM 731 N N . PHE A 1 92 ? -7.666 -14.116 -13.152 1.00 90.50 92 PHE A N 1
ATOM 732 C CA . PHE A 1 92 ? -8.894 -13.321 -13.199 1.00 90.50 92 PHE A CA 1
ATOM 733 C C . PHE A 1 92 ? -9.602 -13.388 -14.558 1.00 90.50 92 PHE A C 1
ATOM 735 O O . PHE A 1 92 ? -10.706 -12.867 -14.691 1.00 90.50 92 PHE A O 1
ATOM 742 N N . GLY A 1 93 ? -8.996 -14.017 -15.571 1.00 85.75 93 GLY A N 1
ATOM 743 C CA . GLY A 1 93 ? -9.603 -14.196 -16.892 1.00 85.75 93 GLY A CA 1
ATOM 744 C C . GLY A 1 93 ? -9.963 -12.881 -17.594 1.00 85.75 93 GLY A C 1
ATOM 745 O O . GLY A 1 93 ? -10.921 -12.847 -18.364 1.00 85.75 93 GLY A O 1
ATOM 746 N N . GLY A 1 94 ? -9.246 -11.793 -17.296 1.00 81.88 94 GLY A N 1
ATOM 747 C CA . GLY A 1 94 ? -9.544 -10.452 -17.812 1.00 81.88 94 GLY A CA 1
ATOM 748 C C . GLY A 1 94 ? -10.753 -9.758 -17.162 1.00 81.88 94 GLY A C 1
ATOM 749 O O . GLY A 1 94 ? -11.153 -8.682 -17.615 1.00 81.88 94 GLY A O 1
ATOM 750 N N . ASP A 1 95 ? -11.344 -10.325 -16.101 1.00 90.12 95 ASP A N 1
ATOM 751 C CA . ASP A 1 95 ? -12.392 -9.651 -15.329 1.00 90.12 95 ASP A CA 1
ATOM 752 C C . ASP A 1 95 ? -11.790 -8.520 -14.482 1.00 90.12 95 ASP A C 1
ATOM 754 O O . ASP A 1 95 ? -11.209 -8.713 -13.408 1.00 90.12 95 ASP A O 1
ATOM 758 N N . LYS A 1 96 ? -11.976 -7.302 -14.988 1.00 86.56 96 LYS A N 1
ATOM 759 C CA . LYS A 1 96 ? -11.500 -6.053 -14.388 1.00 86.56 96 LYS A CA 1
ATOM 760 C C . LYS A 1 96 ? -12.076 -5.814 -13.000 1.00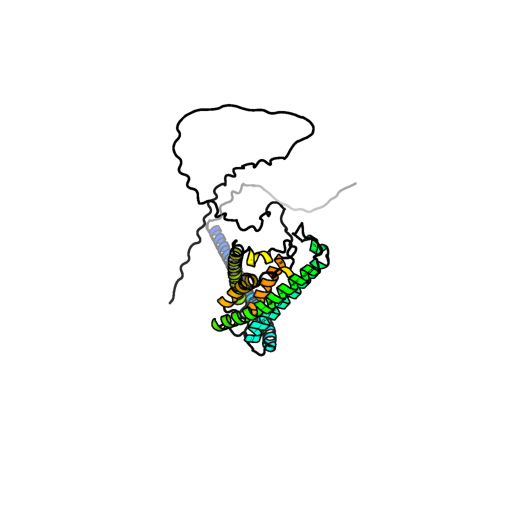 86.56 96 LYS A C 1
ATOM 762 O O . LYS A 1 96 ? -11.348 -5.370 -12.116 1.00 86.56 96 LYS A O 1
ATOM 767 N N . PHE A 1 97 ? -13.355 -6.135 -12.801 1.00 91.88 97 PHE A N 1
ATOM 768 C CA . PHE A 1 97 ? -14.008 -5.961 -11.511 1.00 91.88 97 PHE A CA 1
ATOM 769 C C . PHE A 1 97 ? -13.439 -6.948 -10.497 1.00 91.88 97 PHE A C 1
ATOM 771 O O . PHE A 1 97 ? -13.070 -6.552 -9.389 1.00 91.88 97 PHE A O 1
ATOM 778 N N . ALA A 1 98 ? -13.308 -8.219 -10.883 1.00 93.44 98 ALA A N 1
ATOM 779 C CA . ALA A 1 98 ? -12.754 -9.233 -9.998 1.00 93.44 98 ALA A CA 1
ATOM 780 C C . ALA A 1 98 ? -11.297 -8.925 -9.620 1.00 93.44 98 ALA A C 1
ATOM 782 O O . ALA A 1 98 ? -10.944 -8.984 -8.440 1.00 93.44 98 ALA A O 1
ATOM 783 N N . MET A 1 99 ? -10.471 -8.522 -10.587 1.00 91.69 99 MET A N 1
ATOM 784 C CA . MET A 1 99 ? -9.088 -8.115 -10.339 1.00 91.69 99 MET A CA 1
ATOM 785 C C . MET A 1 99 ? -9.021 -6.858 -9.457 1.00 91.69 99 MET A C 1
ATOM 787 O O . MET A 1 99 ? -8.323 -6.841 -8.442 1.00 91.69 99 MET A O 1
ATOM 791 N N . GLY A 1 100 ? -9.774 -5.815 -9.807 1.00 91.19 100 GLY A N 1
ATOM 792 C CA . GLY A 1 100 ? -9.735 -4.526 -9.123 1.00 91.19 100 GLY A CA 1
ATOM 793 C C . GLY A 1 100 ? -10.292 -4.559 -7.700 1.00 91.19 100 GLY A C 1
ATOM 794 O O . GLY A 1 100 ? -9.738 -3.902 -6.821 1.00 91.19 100 GLY A O 1
ATOM 795 N N . VAL A 1 101 ? -11.346 -5.338 -7.442 1.00 94.88 101 VAL A N 1
ATOM 796 C CA . VAL A 1 101 ? -11.987 -5.423 -6.119 1.00 94.88 101 VAL A CA 1
ATOM 797 C C . VAL A 1 101 ? -11.456 -6.610 -5.321 1.00 94.88 101 VAL A C 1
ATOM 799 O O . VAL A 1 101 ? -10.856 -6.415 -4.263 1.00 94.88 101 VAL A O 1
ATOM 802 N N . TYR A 1 102 ? -11.649 -7.840 -5.806 1.00 95.81 102 TYR A N 1
ATOM 803 C CA . TYR A 1 102 ? -11.277 -9.040 -5.050 1.00 95.81 102 TYR A CA 1
ATOM 804 C C . TYR A 1 102 ? -9.768 -9.268 -5.034 1.00 95.81 102 TYR A C 1
ATOM 806 O O . TYR A 1 102 ? -9.234 -9.615 -3.985 1.00 95.81 102 TYR A O 1
ATOM 814 N N . GLY A 1 103 ? -9.068 -9.026 -6.146 1.00 95.12 103 GLY A N 1
ATOM 815 C CA . GLY A 1 103 ? -7.606 -9.112 -6.190 1.00 95.12 103 GLY A CA 1
ATOM 816 C C . GLY A 1 103 ? -6.951 -8.137 -5.210 1.00 95.12 103 GLY A C 1
ATOM 817 O O . GLY A 1 103 ? -6.178 -8.555 -4.347 1.00 95.12 103 GLY A O 1
ATOM 818 N N . THR A 1 104 ? -7.349 -6.862 -5.256 1.00 95.31 104 THR A N 1
ATOM 819 C CA . THR A 1 104 ? -6.883 -5.839 -4.302 1.00 95.31 104 THR A CA 1
ATOM 820 C C . THR A 1 104 ? -7.193 -6.218 -2.856 1.00 95.31 104 THR A C 1
ATOM 822 O O . THR A 1 104 ? -6.313 -6.128 -1.999 1.00 95.31 104 THR A O 1
ATOM 825 N N . PHE A 1 105 ? -8.417 -6.682 -2.579 1.00 97.44 105 PHE A N 1
ATOM 826 C CA . PHE A 1 105 ? -8.803 -7.136 -1.244 1.00 97.44 105 PHE A CA 1
ATOM 827 C C . PHE A 1 105 ? -7.925 -8.296 -0.766 1.00 97.44 105 PHE A C 1
ATOM 829 O O . PHE A 1 105 ? -7.392 -8.227 0.336 1.00 97.44 105 PHE A O 1
ATOM 836 N N . VAL A 1 106 ? -7.732 -9.334 -1.585 1.00 97.50 106 VAL A N 1
ATOM 837 C CA . VAL A 1 106 ? -6.936 -10.517 -1.226 1.00 97.50 106 VAL A CA 1
ATOM 838 C C . VAL A 1 106 ? -5.482 -10.146 -0.960 1.00 97.50 106 VAL A C 1
ATOM 840 O O . VAL A 1 106 ? -4.935 -10.580 0.051 1.00 97.50 106 VAL A O 1
ATOM 843 N N . VAL A 1 107 ? -4.860 -9.323 -1.808 1.00 96.69 107 VAL A N 1
ATOM 844 C CA . VAL A 1 107 ? -3.471 -8.886 -1.600 1.00 96.69 107 VAL A CA 1
ATOM 845 C C . VAL A 1 107 ? -3.339 -8.117 -0.287 1.00 96.69 107 VAL A C 1
ATOM 847 O O . VAL A 1 107 ? -2.523 -8.488 0.557 1.00 96.69 107 VAL A O 1
ATOM 850 N N . ALA A 1 108 ? -4.177 -7.100 -0.072 1.00 97.25 108 ALA A N 1
ATOM 851 C CA . ALA A 1 108 ? -4.156 -6.308 1.155 1.00 97.25 108 ALA A CA 1
ATOM 852 C C . ALA A 1 108 ? -4.426 -7.169 2.402 1.00 97.25 108 ALA A C 1
ATOM 854 O O . ALA A 1 108 ? -3.726 -7.052 3.410 1.00 97.25 108 ALA A O 1
ATOM 855 N N . PHE A 1 109 ? -5.404 -8.074 2.320 1.00 97.69 109 PHE A N 1
ATOM 856 C CA . PHE A 1 109 ? -5.768 -8.995 3.392 1.00 97.69 109 PHE A CA 1
ATOM 857 C C . PHE A 1 109 ? -4.603 -9.929 3.738 1.00 97.69 109 PHE A C 1
ATOM 859 O O . PHE A 1 109 ? -4.222 -10.031 4.902 1.00 97.69 109 PHE A O 1
ATOM 866 N N . LEU A 1 110 ? -3.989 -10.575 2.744 1.00 97.56 110 LEU A N 1
ATOM 867 C CA . LEU A 1 110 ? -2.878 -11.499 2.971 1.00 97.56 110 LEU A CA 1
ATOM 868 C C . LEU A 1 110 ? -1.662 -10.793 3.567 1.00 97.56 110 LEU A C 1
ATOM 870 O O . LEU A 1 110 ? -1.118 -11.283 4.554 1.00 97.56 110 LEU A O 1
ATOM 874 N N . VAL A 1 111 ? -1.260 -9.639 3.026 1.00 96.81 111 VAL A N 1
ATOM 875 C CA . VAL A 1 111 ? -0.132 -8.868 3.575 1.00 96.81 111 VAL A CA 1
ATOM 876 C C . VAL A 1 111 ? -0.402 -8.515 5.036 1.00 96.81 111 VAL A C 1
ATOM 878 O O . VAL A 1 111 ? 0.445 -8.765 5.895 1.00 96.81 111 VAL A O 1
ATOM 881 N N . TYR A 1 112 ? -1.603 -8.011 5.332 1.00 96.94 112 TYR A N 1
ATOM 882 C CA . TYR A 1 112 ? -1.989 -7.635 6.684 1.00 96.94 112 TYR A CA 1
ATOM 883 C C . TYR A 1 112 ? -1.951 -8.820 7.662 1.00 96.94 112 TYR A C 1
ATOM 885 O O . TYR A 1 112 ? -1.312 -8.740 8.711 1.00 96.94 112 TYR A O 1
ATOM 893 N N . TRP A 1 113 ? -2.617 -9.930 7.327 1.00 97.00 113 TRP A N 1
ATOM 894 C CA . TRP A 1 113 ? -2.776 -11.064 8.242 1.00 97.00 113 TRP A CA 1
ATOM 895 C C . TRP A 1 113 ? -1.530 -11.931 8.357 1.00 97.00 113 TRP A C 1
ATOM 897 O O . TRP A 1 113 ? -1.255 -12.436 9.443 1.00 97.00 113 TRP A O 1
ATOM 907 N N . VAL A 1 114 ? -0.755 -12.093 7.284 1.00 95.38 114 VAL A N 1
ATOM 908 C CA . VAL A 1 114 ? 0.500 -12.850 7.345 1.00 95.38 114 VAL A CA 1
ATOM 909 C C . VAL A 1 114 ? 1.518 -12.081 8.179 1.00 95.38 114 VAL A C 1
ATOM 911 O O . VAL A 1 114 ? 2.030 -12.616 9.158 1.00 95.38 114 VAL A O 1
ATOM 914 N N . VAL A 1 115 ? 1.781 -10.815 7.851 1.00 92.94 115 VAL A N 1
ATOM 915 C CA . VAL A 1 115 ? 2.813 -10.033 8.548 1.00 92.94 115 VAL A CA 1
ATOM 916 C C . VAL A 1 115 ? 2.352 -9.646 9.952 1.00 92.94 115 VAL A C 1
ATOM 918 O O . VAL A 1 115 ? 3.054 -9.906 10.930 1.00 92.94 115 VAL A O 1
ATOM 921 N N . GLY A 1 116 ? 1.137 -9.111 10.083 1.00 91.56 116 GLY A N 1
ATOM 922 C CA . GLY A 1 116 ? 0.554 -8.760 11.376 1.00 91.56 116 GLY A CA 1
ATOM 923 C C . GLY A 1 116 ? 0.342 -9.979 12.274 1.00 91.56 116 GLY A C 1
ATOM 924 O O . GLY A 1 116 ? 0.565 -9.895 13.482 1.00 91.56 116 GLY A O 1
ATOM 925 N N . GLY A 1 117 ? -0.016 -11.133 11.702 1.00 91.81 117 GLY A N 1
ATOM 926 C CA . GLY A 1 117 ? -0.137 -12.397 12.426 1.00 91.81 117 GLY A CA 1
ATOM 927 C C . GLY A 1 117 ? 1.202 -12.893 12.967 1.00 91.81 117 GLY A C 1
ATOM 928 O O . GLY A 1 117 ? 1.283 -13.231 14.146 1.00 91.81 117 GLY A O 1
ATOM 929 N N . LEU A 1 118 ? 2.266 -12.861 12.156 1.00 90.00 118 LEU A N 1
ATOM 930 C CA . LEU A 1 118 ? 3.622 -13.206 12.605 1.00 90.00 118 LEU A CA 1
ATOM 931 C C . LEU A 1 118 ? 4.061 -12.337 13.792 1.00 90.00 118 LEU A C 1
ATOM 933 O O . LEU A 1 118 ? 4.564 -12.866 14.783 1.00 90.00 118 LEU A O 1
ATOM 937 N N . TYR A 1 119 ? 3.814 -11.027 13.737 1.00 85.94 119 TYR A N 1
ATOM 938 C CA . TYR A 1 119 ? 4.123 -10.117 14.846 1.00 85.94 119 TYR A CA 1
ATOM 939 C C . TYR A 1 119 ? 3.249 -10.371 16.076 1.00 85.94 119 TYR A C 1
ATOM 941 O O . TYR A 1 119 ? 3.750 -10.422 17.196 1.00 85.94 119 TYR A O 1
ATOM 949 N N . THR A 1 120 ? 1.965 -10.656 15.875 1.00 87.50 120 THR A N 1
ATOM 950 C CA . THR A 1 120 ? 1.040 -10.974 16.972 1.00 87.50 120 THR A CA 1
ATOM 951 C C . THR A 1 120 ? 1.420 -12.267 17.688 1.00 87.50 120 THR A C 1
ATOM 953 O O . THR A 1 120 ? 1.277 -12.355 18.903 1.00 87.50 120 THR A O 1
ATOM 956 N N . ILE A 1 121 ? 1.953 -13.268 16.977 1.00 86.38 121 ILE A N 1
ATOM 957 C CA . ILE A 1 121 ? 2.479 -14.491 17.602 1.00 86.38 121 ILE A CA 1
ATOM 958 C C . ILE A 1 121 ? 3.643 -14.152 18.535 1.00 86.38 121 ILE A C 1
ATOM 960 O O . ILE A 1 121 ? 3.707 -14.693 19.642 1.00 86.38 121 ILE A O 1
ATOM 964 N N . VAL A 1 122 ? 4.539 -13.247 18.128 1.00 84.06 122 VAL A N 1
ATOM 965 C CA . VAL A 1 122 ? 5.621 -12.781 19.004 1.00 84.06 122 VAL A CA 1
ATOM 966 C C . VAL A 1 122 ? 5.025 -12.142 20.253 1.00 84.06 122 VAL A C 1
ATOM 968 O O . VAL A 1 122 ? 5.392 -12.592 21.334 1.00 84.06 122 VAL A O 1
ATOM 971 N N . ASP A 1 123 ? 4.060 -11.221 20.111 1.00 81.69 123 ASP A N 1
ATOM 972 C CA . ASP A 1 123 ? 3.394 -10.499 21.215 1.00 81.69 123 ASP A CA 1
ATOM 973 C C . ASP A 1 123 ? 2.530 -11.380 22.149 1.00 81.69 123 ASP A C 1
ATOM 975 O O . ASP A 1 123 ? 2.325 -11.048 23.321 1.00 81.69 123 ASP A O 1
ATOM 979 N N . LEU A 1 124 ? 2.020 -12.511 21.659 1.00 83.00 124 LEU A N 1
ATOM 980 C CA . LEU A 1 124 ? 1.281 -13.492 22.464 1.00 83.00 124 LEU A CA 1
ATOM 981 C C . LEU A 1 124 ? 2.216 -14.453 23.209 1.00 83.00 124 LEU A C 1
ATOM 983 O O . LEU A 1 124 ? 1.922 -14.867 24.330 1.00 83.00 124 LEU A O 1
ATOM 987 N N . THR A 1 125 ? 3.338 -14.837 22.593 1.00 82.00 125 THR A N 1
ATOM 988 C CA . THR A 1 125 ? 4.219 -15.897 23.121 1.00 82.00 125 THR A CA 1
ATOM 989 C C . THR A 1 125 ? 5.390 -15.378 23.947 1.00 82.00 125 THR A C 1
ATOM 991 O O . THR A 1 125 ? 5.916 -16.106 24.791 1.00 82.00 125 THR A O 1
ATOM 994 N N . GLY A 1 126 ? 5.846 -14.146 23.712 1.00 73.94 126 GLY A N 1
ATOM 995 C CA . GLY A 1 126 ? 7.048 -13.622 24.383 1.00 73.94 126 GLY A CA 1
ATOM 996 C C . GLY A 1 126 ? 8.350 -14.089 23.787 1.00 73.94 126 GLY A C 1
ATOM 997 O O . GLY A 1 126 ? 9.391 -13.970 24.433 1.00 73.94 126 GLY A O 1
ATOM 998 N N . ARG A 1 127 ? 8.309 -14.677 22.592 1.00 73.25 127 ARG A N 1
ATOM 999 C CA . ARG A 1 127 ? 9.467 -15.331 22.000 1.00 73.25 127 ARG A CA 1
ATOM 1000 C C . ARG A 1 127 ? 9.595 -14.984 20.515 1.00 73.25 127 ARG A C 1
ATOM 1002 O O . ARG A 1 127 ? 8.582 -14.878 19.834 1.00 73.25 127 ARG A O 1
ATOM 1009 N N . PRO A 1 128 ? 10.833 -14.875 20.002 1.00 75.06 128 PRO A N 1
ATOM 1010 C CA . PRO A 1 128 ? 12.103 -14.944 20.732 1.00 75.06 128 PRO A CA 1
ATOM 1011 C C . PRO A 1 128 ? 12.392 -13.669 21.548 1.00 75.06 128 PRO A C 1
ATOM 1013 O O . PRO A 1 128 ? 12.102 -12.554 21.126 1.00 75.06 128 PRO A O 1
ATOM 1016 N N . ILE A 1 129 ? 13.027 -13.838 22.715 1.00 70.94 129 ILE A N 1
ATOM 1017 C CA . ILE A 1 129 ? 13.337 -12.746 23.664 1.00 70.94 129 ILE A CA 1
ATOM 1018 C C . ILE A 1 129 ? 14.212 -11.653 23.023 1.00 70.94 129 ILE A C 1
ATOM 1020 O O . ILE A 1 129 ? 14.150 -10.495 23.430 1.00 70.94 129 ILE A O 1
ATOM 1024 N N . CYS A 1 130 ? 15.006 -11.988 21.998 1.00 73.00 130 CYS A N 1
ATOM 1025 C CA . CYS A 1 130 ? 15.811 -11.006 21.272 1.00 73.00 130 CYS A CA 1
ATOM 1026 C C . CYS A 1 130 ? 14.964 -9.910 20.609 1.00 73.00 130 CYS A C 1
ATOM 1028 O O . CYS A 1 130 ? 15.411 -8.770 20.583 1.00 73.00 130 CYS A O 1
ATOM 1030 N N . LEU A 1 131 ? 13.749 -10.224 20.145 1.00 70.69 131 LEU A N 1
ATOM 1031 C CA . LEU A 1 131 ? 12.862 -9.251 19.504 1.00 70.69 131 LEU A CA 1
ATOM 1032 C C . LEU A 1 131 ? 12.171 -8.333 20.518 1.00 70.69 131 LEU A C 1
ATOM 1034 O O . LEU A 1 131 ? 11.910 -7.173 20.218 1.00 70.69 131 LEU A O 1
ATOM 1038 N N . LEU A 1 132 ? 11.945 -8.811 21.745 1.00 69.38 132 LEU A N 1
ATOM 1039 C CA . LEU A 1 132 ? 11.353 -8.003 22.816 1.00 69.38 132 LEU A CA 1
ATOM 1040 C C . LEU A 1 132 ? 12.276 -6.874 23.295 1.00 69.38 132 LEU A C 1
ATOM 1042 O O . LEU A 1 132 ? 11.790 -5.865 23.794 1.00 69.38 132 LEU A O 1
ATOM 1046 N N . ARG A 1 133 ? 13.598 -7.009 23.117 1.00 65.12 133 ARG A N 1
ATOM 1047 C CA . ARG A 1 133 ? 14.582 -5.967 23.478 1.00 65.12 133 ARG A CA 1
ATOM 1048 C C . ARG A 1 133 ? 14.436 -4.683 22.670 1.00 65.12 133 ARG A C 1
ATOM 1050 O O . ARG A 1 133 ? 14.990 -3.661 23.053 1.00 65.12 133 ARG A O 1
ATOM 1057 N N . TYR A 1 134 ? 13.723 -4.749 21.555 1.00 67.19 134 TYR A N 1
ATOM 1058 C CA . TYR A 1 134 ? 13.483 -3.613 20.684 1.00 67.19 134 TYR A CA 1
ATOM 1059 C C . TYR A 1 134 ? 12.143 -2.935 20.988 1.00 67.19 134 TYR A C 1
ATOM 1061 O O . TYR A 1 134 ? 11.725 -2.052 20.254 1.00 67.19 134 TYR A O 1
ATOM 1069 N N . LYS A 1 135 ? 11.431 -3.335 22.054 1.00 65.81 135 LYS A N 1
ATOM 1070 C CA . LYS A 1 135 ? 10.107 -2.787 22.373 1.00 65.81 135 LYS A CA 1
ATOM 1071 C C . LYS A 1 135 ? 10.251 -1.475 23.130 1.00 65.81 135 LYS A C 1
ATOM 1073 O O . LYS A 1 135 ? 10.746 -1.464 24.244 1.00 65.81 135 LYS A O 1
ATOM 1078 N N . ILE A 1 136 ? 9.782 -0.387 22.512 1.00 63.25 136 ILE A N 1
ATOM 1079 C CA . ILE A 1 136 ? 9.809 0.982 23.070 1.00 63.25 136 ILE A CA 1
ATOM 1080 C C . ILE A 1 136 ? 8.790 1.151 24.217 1.00 63.25 136 ILE A C 1
ATOM 1082 O O . ILE A 1 136 ? 8.870 2.080 25.009 1.00 63.25 136 ILE A O 1
ATOM 1086 N N . GLN A 1 137 ? 7.784 0.277 24.302 1.00 65.12 137 GLN A N 1
ATOM 1087 C CA . GLN A 1 137 ? 6.663 0.437 25.230 1.00 65.12 137 GLN A CA 1
ATOM 1088 C C . GLN A 1 137 ? 7.024 -0.077 26.638 1.00 65.12 137 GLN A C 1
ATOM 1090 O O . GLN A 1 137 ? 6.825 -1.253 26.938 1.00 65.12 137 GLN A O 1
ATOM 1095 N N . ASP A 1 138 ? 7.494 0.819 27.509 1.00 54.59 138 ASP A N 1
ATOM 1096 C CA . ASP A 1 138 ? 8.018 0.493 28.850 1.00 54.59 138 ASP A CA 1
ATOM 1097 C C . ASP A 1 138 ? 6.979 -0.075 29.846 1.00 54.59 138 ASP A C 1
ATOM 1099 O O . ASP A 1 138 ? 7.351 -0.735 30.812 1.00 54.59 138 ASP A O 1
ATOM 1103 N N . ASN A 1 139 ? 5.675 0.149 29.625 1.00 58.97 139 ASN A N 1
ATOM 1104 C CA . ASN A 1 139 ? 4.595 -0.192 30.575 1.00 58.97 139 ASN A CA 1
ATOM 1105 C C . ASN A 1 139 ? 3.546 -1.178 30.019 1.00 58.97 139 ASN A C 1
ATOM 1107 O O . ASN A 1 139 ? 2.411 -1.228 30.501 1.00 58.97 139 ASN A O 1
ATOM 1111 N N . ALA A 1 140 ? 3.879 -1.937 28.976 1.00 62.22 140 ALA A N 1
ATOM 1112 C CA . ALA A 1 140 ? 2.936 -2.858 28.347 1.00 62.22 140 ALA A CA 1
ATOM 1113 C C . ALA A 1 140 ? 2.725 -4.131 29.199 1.00 62.22 140 ALA A C 1
ATOM 1115 O O . ALA A 1 140 ? 3.698 -4.845 29.451 1.00 62.22 140 ALA A O 1
ATOM 1116 N N . PRO A 1 141 ? 1.488 -4.478 29.616 1.00 63.00 141 PRO A N 1
ATOM 1117 C CA . PRO A 1 141 ? 1.227 -5.762 30.257 1.00 63.00 141 PRO A CA 1
ATOM 1118 C C . PRO A 1 141 ? 1.505 -6.886 29.255 1.00 63.00 141 PRO A C 1
ATOM 1120 O O . PRO A 1 141 ? 0.892 -6.949 28.189 1.00 63.00 141 PRO A O 1
ATOM 1123 N N . TYR A 1 142 ? 2.462 -7.745 29.595 1.00 62.12 142 TYR A N 1
ATOM 1124 C CA . TYR A 1 142 ? 2.985 -8.770 28.705 1.00 62.12 142 TYR A CA 1
ATOM 1125 C C . TYR A 1 142 ? 2.974 -10.150 29.380 1.00 62.12 142 TYR A C 1
ATOM 1127 O O . TYR A 1 142 ? 3.418 -10.241 30.528 1.00 62.12 142 TYR A O 1
ATOM 1135 N N . PRO A 1 143 ? 2.548 -11.236 28.704 1.00 69.12 143 PRO A N 1
ATOM 1136 C CA . PRO A 1 143 ? 1.997 -11.311 27.342 1.00 69.12 143 PRO A CA 1
ATOM 1137 C C . PRO A 1 143 ? 0.587 -10.715 27.224 1.00 69.12 143 PRO A C 1
ATOM 1139 O O . PRO A 1 143 ? -0.122 -10.559 28.218 1.00 69.12 143 PRO A O 1
ATOM 1142 N N . VAL A 1 144 ? 0.177 -10.392 25.994 1.00 81.19 144 VAL A N 1
ATOM 1143 C CA . VAL A 1 144 ? -1.161 -9.841 25.729 1.00 81.19 144 VAL A CA 1
ATOM 1144 C C . VAL A 1 144 ? -2.235 -10.906 25.968 1.00 81.19 144 VAL A C 1
ATOM 1146 O O . VAL A 1 144 ? -2.103 -12.060 25.567 1.00 81.19 144 VAL A O 1
ATOM 1149 N N . GLU A 1 145 ? -3.331 -10.512 26.612 1.00 85.12 145 GLU A N 1
ATOM 1150 C CA . GLU A 1 145 ? -4.462 -11.395 26.886 1.00 85.12 145 GLU A CA 1
ATOM 1151 C C . GLU A 1 145 ? -5.181 -11.828 25.593 1.00 85.12 145 GLU A C 1
ATOM 1153 O O . GLU A 1 145 ? -5.676 -10.993 24.830 1.00 85.12 145 GLU A O 1
ATOM 1158 N N . TYR A 1 146 ? -5.319 -13.143 25.381 1.00 86.75 146 TYR A N 1
ATOM 1159 C CA . TYR A 1 146 ? -5.966 -13.723 24.193 1.00 86.75 146 TYR A CA 1
ATOM 1160 C C . TYR A 1 146 ? -7.388 -13.198 23.943 1.00 86.75 146 TYR A C 1
ATOM 1162 O O . TYR A 1 146 ? -7.758 -12.949 22.796 1.00 86.75 146 TYR A O 1
ATOM 1170 N N . GLY A 1 147 ? -8.182 -12.990 25.000 1.00 89.19 147 GLY A N 1
ATOM 1171 C CA . GLY A 1 147 ? -9.552 -12.479 24.880 1.00 89.19 147 GLY A CA 1
ATOM 1172 C C . GLY A 1 147 ? -9.616 -11.100 24.215 1.00 89.19 147 GLY A C 1
ATOM 1173 O O . GLY A 1 147 ? -10.468 -10.867 23.357 1.00 89.19 147 GLY A O 1
ATOM 1174 N N . LYS A 1 148 ? -8.664 -10.214 24.531 1.00 88.75 148 LYS A N 1
ATOM 1175 C CA . LYS A 1 148 ? -8.559 -8.884 23.910 1.00 88.75 148 LYS A CA 1
ATOM 1176 C C . LYS A 1 148 ? -8.144 -8.973 22.446 1.00 88.75 148 LYS A C 1
ATOM 1178 O O . LYS A 1 148 ? -8.671 -8.237 21.615 1.00 88.75 148 LYS A O 1
ATOM 1183 N N . VAL A 1 149 ? -7.256 -9.908 22.109 1.00 91.12 149 VAL A N 1
ATOM 1184 C CA . VAL A 1 149 ? -6.856 -10.146 20.714 1.00 91.12 149 VAL A CA 1
ATOM 1185 C C . VAL A 1 149 ? -8.034 -10.651 19.881 1.00 91.12 149 VAL A C 1
ATOM 1187 O O . VAL A 1 149 ? -8.236 -10.160 18.776 1.00 91.12 149 VAL A O 1
ATOM 1190 N N . LEU A 1 150 ? -8.871 -11.552 20.406 1.00 93.25 150 LEU A N 1
ATOM 1191 C CA . LEU A 1 150 ? -10.068 -12.019 19.691 1.00 93.25 150 LEU A CA 1
ATOM 1192 C C . LEU A 1 150 ? -11.064 -10.884 19.403 1.00 93.25 150 LEU A C 1
ATOM 1194 O O . LEU A 1 150 ? -11.639 -10.835 18.316 1.00 93.25 150 LEU A O 1
ATOM 1198 N N . GLN A 1 151 ? -11.232 -9.943 20.337 1.00 93.56 151 GLN A N 1
ATOM 1199 C CA . GLN A 1 151 ? -12.055 -8.747 20.115 1.00 93.56 151 GLN A CA 1
ATOM 1200 C C . GLN A 1 151 ? -11.485 -7.865 18.997 1.00 93.56 151 GLN A C 1
ATOM 1202 O O . GLN A 1 151 ? -12.232 -7.404 18.129 1.00 93.56 151 GLN A O 1
ATOM 1207 N N . VAL A 1 152 ? -10.162 -7.667 18.985 1.00 94.75 152 VAL A N 1
ATOM 1208 C CA . VAL A 1 152 ? -9.471 -6.925 17.923 1.00 94.75 152 VAL A CA 1
ATOM 1209 C C . VAL A 1 152 ? -9.658 -7.611 16.576 1.00 94.75 152 VAL A C 1
ATOM 1211 O O . VAL A 1 152 ? -10.089 -6.962 15.628 1.00 94.75 152 VAL A O 1
ATOM 1214 N N . VAL A 1 153 ? -9.419 -8.922 16.507 1.00 96.06 153 VAL A N 1
ATOM 1215 C CA . VAL A 1 153 ? -9.599 -9.733 15.295 1.00 96.06 153 VAL A CA 1
ATOM 1216 C C . VAL A 1 153 ? -11.017 -9.589 14.749 1.00 96.06 153 VAL A C 1
ATOM 1218 O O . VAL A 1 153 ? -11.183 -9.308 13.564 1.00 96.06 153 VAL A O 1
ATOM 1221 N N . GLY A 1 154 ? -12.040 -9.700 15.603 1.00 97.06 154 GLY A N 1
ATOM 1222 C CA . GLY A 1 154 ? -13.434 -9.524 15.194 1.00 97.06 154 GLY A CA 1
ATOM 1223 C C . GLY A 1 154 ? -13.710 -8.140 14.597 1.00 97.06 154 GLY A C 1
ATOM 1224 O O . GLY A 1 154 ? -14.316 -8.035 13.530 1.00 97.06 154 GLY A O 1
ATOM 1225 N N . GLN A 1 155 ? -13.221 -7.073 15.237 1.00 97.38 155 GLN A N 1
ATOM 1226 C CA . GLN A 1 155 ? -13.395 -5.709 14.727 1.00 97.38 155 GLN A CA 1
ATOM 1227 C C . GLN A 1 155 ? -12.622 -5.461 13.425 1.00 97.38 155 GLN A C 1
ATOM 1229 O O . GLN A 1 155 ? -13.135 -4.792 12.530 1.00 97.38 155 GLN A O 1
ATOM 1234 N N . VAL A 1 156 ? -11.398 -5.978 13.309 1.00 97.50 156 VAL A N 1
ATOM 1235 C CA . VAL A 1 156 ? -10.565 -5.839 12.109 1.00 97.50 156 VAL A CA 1
ATOM 1236 C C . VAL A 1 156 ? -11.198 -6.572 10.929 1.00 97.50 156 VAL A C 1
ATOM 1238 O O . VAL A 1 156 ? -11.310 -5.990 9.853 1.00 97.50 156 VAL A O 1
ATOM 1241 N N . LEU A 1 157 ? -11.686 -7.800 11.131 1.00 98.31 157 LEU A N 1
ATOM 1242 C CA . LEU A 1 157 ? -12.410 -8.548 10.100 1.00 98.31 157 LEU A CA 1
ATOM 1243 C C . LEU A 1 157 ? -13.690 -7.824 9.674 1.00 98.31 157 LEU A C 1
ATOM 1245 O O . LEU A 1 157 ? -13.968 -7.739 8.480 1.00 98.31 157 LEU A O 1
ATOM 1249 N N . PHE A 1 158 ? -14.440 -7.249 10.620 1.00 98.25 158 PHE A N 1
ATOM 1250 C CA . PHE A 1 158 ? -15.595 -6.412 10.294 1.00 98.25 158 PHE A CA 1
ATOM 1251 C C . PHE A 1 158 ? -15.192 -5.204 9.435 1.00 98.25 158 PHE A C 1
ATOM 1253 O O . PHE A 1 158 ? -15.803 -4.958 8.397 1.00 98.25 158 PHE A O 1
ATOM 1260 N N . ASN A 1 159 ? -14.139 -4.481 9.825 1.00 98.19 159 ASN A N 1
ATOM 1261 C CA . ASN A 1 159 ? -13.634 -3.335 9.071 1.00 98.19 159 ASN A CA 1
ATOM 1262 C C . ASN A 1 159 ? -13.182 -3.746 7.657 1.00 98.19 159 ASN A C 1
ATOM 1264 O O . ASN A 1 159 ? -13.570 -3.115 6.683 1.00 98.19 159 ASN A O 1
ATOM 1268 N N . GLN A 1 160 ? -12.444 -4.843 7.504 1.00 97.88 160 GLN A N 1
ATOM 1269 C CA . GLN A 1 160 ? -11.963 -5.285 6.192 1.00 97.88 160 GLN A CA 1
ATOM 1270 C C . GLN A 1 160 ? -13.093 -5.801 5.289 1.00 97.88 160 GLN A C 1
ATOM 1272 O O . GLN A 1 160 ? -13.153 -5.441 4.116 1.00 97.88 160 GLN A O 1
ATOM 1277 N N . ILE A 1 161 ? -14.001 -6.625 5.816 1.00 97.69 161 ILE A N 1
ATOM 1278 C CA . ILE A 1 161 ? -15.026 -7.302 5.010 1.00 97.69 161 ILE A CA 1
ATOM 1279 C C . ILE A 1 161 ? -16.258 -6.411 4.838 1.00 97.69 161 ILE A C 1
ATOM 1281 O O . ILE A 1 161 ? -16.655 -6.119 3.715 1.00 97.69 161 ILE A O 1
ATOM 1285 N N . ALA A 1 162 ? -16.870 -5.966 5.937 1.00 97.94 162 ALA A N 1
ATOM 1286 C CA . ALA A 1 162 ? -18.145 -5.252 5.889 1.00 97.94 162 ALA A CA 1
ATOM 1287 C C . ALA A 1 162 ? -17.996 -3.784 5.463 1.00 97.94 162 ALA A C 1
ATOM 1289 O O . ALA A 1 162 ? -18.945 -3.211 4.935 1.00 97.94 162 ALA A O 1
ATOM 1290 N N . VAL A 1 163 ? -16.825 -3.173 5.676 1.00 98.06 163 VAL A N 1
ATOM 1291 C CA . VAL A 1 163 ? -16.554 -1.775 5.290 1.00 98.06 163 VAL A CA 1
ATOM 1292 C C . VAL A 1 163 ? -15.624 -1.710 4.078 1.00 98.06 163 VAL A C 1
ATOM 1294 O O . VAL A 1 163 ? -15.913 -0.995 3.119 1.00 98.06 163 VAL A O 1
ATOM 1297 N N . GLY A 1 164 ? -14.540 -2.488 4.091 1.00 97.50 164 GLY A N 1
ATOM 1298 C CA . GLY A 1 164 ? -13.522 -2.484 3.043 1.00 97.50 164 GLY A CA 1
ATOM 1299 C C . GLY A 1 164 ? -14.025 -2.972 1.685 1.00 97.50 164 GLY A C 1
ATOM 1300 O O . GLY A 1 164 ? -13.735 -2.321 0.686 1.00 97.50 164 GLY A O 1
ATOM 1301 N N . LEU A 1 165 ? -14.824 -4.047 1.612 1.00 97.31 165 LEU A N 1
ATOM 1302 C CA . LEU A 1 165 ? -15.344 -4.529 0.321 1.00 97.31 165 LEU A CA 1
ATOM 1303 C C . LEU A 1 165 ? -16.313 -3.533 -0.344 1.00 97.31 165 LEU A C 1
ATOM 1305 O O . LEU A 1 165 ? -16.082 -3.206 -1.511 1.00 97.31 165 LEU A O 1
ATOM 1309 N N . PRO A 1 166 ? -17.345 -2.986 0.338 1.00 98.06 166 PRO A N 1
ATOM 1310 C CA . PRO A 1 166 ? -18.186 -1.947 -0.261 1.00 98.06 166 PRO A CA 1
ATOM 1311 C C . PRO A 1 166 ? -17.397 -0.704 -0.683 1.00 98.06 166 PRO A C 1
ATOM 1313 O O . PRO A 1 166 ? -17.641 -0.157 -1.760 1.00 98.06 166 PRO A O 1
ATOM 1316 N N . PHE A 1 167 ? -16.416 -0.283 0.126 1.00 98.25 167 PHE A N 1
ATOM 1317 C CA . PHE A 1 167 ? -15.511 0.800 -0.252 1.00 98.25 167 PHE A CA 1
ATOM 1318 C C . PHE A 1 167 ? -14.706 0.448 -1.509 1.00 98.25 167 PHE A C 1
ATOM 1320 O O . PHE A 1 167 ? -14.601 1.276 -2.408 1.00 98.25 167 PHE A O 1
ATOM 1327 N N . GLY A 1 168 ? -14.188 -0.777 -1.613 1.00 97.06 168 GLY A N 1
ATOM 1328 C CA . GLY A 1 168 ? -13.452 -1.265 -2.779 1.00 97.06 168 GLY A CA 1
ATOM 1329 C C . GLY A 1 168 ? -14.286 -1.244 -4.061 1.00 97.06 168 GLY A C 1
ATOM 1330 O O . GLY A 1 168 ? -13.795 -0.806 -5.098 1.00 97.06 168 GLY A O 1
ATOM 1331 N N . VAL A 1 169 ? -15.567 -1.619 -3.991 1.00 97.44 169 VAL A N 1
ATOM 1332 C CA . VAL A 1 169 ? -16.505 -1.520 -5.127 1.00 97.44 169 VAL A CA 1
ATOM 1333 C C . VAL A 1 169 ? -16.699 -0.066 -5.566 1.00 97.44 169 VAL A C 1
ATOM 1335 O O . VAL A 1 169 ? -16.676 0.238 -6.765 1.00 97.44 169 VAL A O 1
ATOM 1338 N N . LEU A 1 170 ? -16.858 0.851 -4.608 1.00 97.38 170 LEU A N 1
ATOM 1339 C CA . LEU A 1 170 ? -16.973 2.280 -4.897 1.00 97.38 170 LEU A CA 1
ATOM 1340 C C . LEU A 1 170 ? -15.676 2.834 -5.505 1.00 97.38 170 LEU A C 1
ATOM 1342 O O . LEU A 1 170 ? -15.721 3.515 -6.527 1.00 97.38 170 LEU A O 1
ATOM 1346 N N . ALA A 1 171 ? -14.525 2.509 -4.918 1.00 95.88 171 ALA A N 1
ATOM 1347 C CA . ALA A 1 171 ? -13.215 2.933 -5.396 1.00 95.88 171 ALA A CA 1
ATOM 1348 C C . ALA A 1 171 ? -12.932 2.416 -6.814 1.00 95.88 171 ALA A C 1
ATOM 1350 O O . ALA A 1 171 ? -12.489 3.183 -7.665 1.00 95.88 171 ALA A O 1
ATOM 1351 N N . HIS A 1 172 ? -13.270 1.157 -7.101 1.00 93.88 172 HIS A N 1
ATOM 1352 C CA . HIS A 1 172 ? -13.184 0.592 -8.447 1.00 93.88 172 HIS A CA 1
ATOM 1353 C C . HIS A 1 172 ? -14.070 1.358 -9.437 1.00 93.88 172 HIS A C 1
ATOM 1355 O O . HIS A 1 172 ? -13.623 1.709 -10.524 1.00 93.88 172 HIS A O 1
ATOM 1361 N N . SER A 1 173 ? -15.302 1.695 -9.049 1.00 94.06 173 SER A N 1
ATOM 1362 C CA . SER A 1 173 ? -16.200 2.492 -9.896 1.00 94.06 173 SER A CA 1
ATOM 1363 C C . SER A 1 173 ? -15.620 3.881 -10.204 1.00 94.06 173 SER A C 1
ATOM 1365 O O . SER A 1 173 ? -15.713 4.354 -11.337 1.00 94.06 173 SER A O 1
ATOM 1367 N N . LEU A 1 174 ? -14.972 4.517 -9.221 1.00 94.25 174 LEU A N 1
ATOM 1368 C CA . LEU A 1 174 ? -14.278 5.797 -9.401 1.00 94.25 174 LEU A CA 1
ATOM 1369 C C . LEU A 1 174 ? -13.041 5.671 -10.300 1.00 94.25 174 LEU A C 1
ATOM 1371 O O . LEU A 1 174 ? -12.812 6.546 -11.133 1.00 94.25 174 LEU A O 1
ATOM 1375 N N . LEU A 1 175 ? -12.276 4.584 -10.181 1.00 91.88 175 LEU A N 1
ATOM 1376 C CA . LEU A 1 175 ? -11.149 4.288 -11.069 1.00 91.88 175 LEU A CA 1
ATOM 1377 C C . LEU A 1 175 ? -11.617 4.085 -12.513 1.00 91.88 175 LEU A C 1
ATOM 1379 O O . LEU A 1 175 ? -11.047 4.676 -13.431 1.00 91.88 175 LEU A O 1
ATOM 1383 N N . CYS A 1 176 ? -12.684 3.307 -12.723 1.00 89.56 176 CYS A N 1
ATOM 1384 C CA . CYS A 1 176 ? -13.295 3.138 -14.041 1.00 89.56 176 CYS A CA 1
ATOM 1385 C C . CYS A 1 176 ? -13.738 4.483 -14.626 1.00 89.56 176 CYS A C 1
ATOM 1387 O O . CYS A 1 176 ? -13.453 4.765 -15.787 1.00 89.56 176 CYS A O 1
ATOM 1389 N N . TRP A 1 177 ? -14.395 5.327 -13.823 1.00 90.38 177 TRP A N 1
ATOM 1390 C CA . TRP A 1 177 ? -14.818 6.664 -14.245 1.00 90.38 177 TRP A CA 1
ATOM 1391 C C . TRP A 1 177 ? -13.635 7.571 -14.613 1.00 90.38 177 TRP A C 1
ATOM 1393 O O . TRP A 1 177 ? -13.700 8.308 -15.594 1.00 90.38 177 TRP A O 1
ATOM 1403 N N . ARG A 1 178 ? -12.537 7.492 -13.857 1.00 88.94 178 ARG A N 1
ATOM 1404 C CA . ARG A 1 178 ? -11.304 8.247 -14.109 1.00 88.94 178 ARG A CA 1
ATOM 1405 C C . ARG A 1 178 ? -10.582 7.817 -15.394 1.00 88.94 178 ARG A C 1
ATOM 1407 O O . ARG A 1 178 ? -9.809 8.618 -15.931 1.00 88.94 178 ARG A O 1
ATOM 1414 N N . GLY A 1 179 ? -10.825 6.590 -15.861 1.00 80.75 179 GLY A N 1
ATOM 1415 C CA . GLY A 1 179 ? -10.213 6.005 -17.053 1.00 80.75 179 GLY A CA 1
ATOM 1416 C C . GLY A 1 179 ? -8.866 5.334 -16.782 1.00 80.75 179 GLY A C 1
ATOM 1417 O O . GLY A 1 179 ? -7.899 5.640 -17.473 1.00 80.75 179 GLY A O 1
ATOM 1418 N N . TYR A 1 180 ? -8.785 4.466 -15.766 1.00 73.88 180 TYR A N 1
ATOM 1419 C CA . TYR A 1 180 ? -7.564 3.692 -15.500 1.00 73.88 180 TYR A CA 1
ATOM 1420 C C . TYR A 1 180 ? -7.296 2.636 -16.590 1.00 73.88 180 TYR A C 1
ATOM 1422 O O . TYR A 1 180 ? -8.231 2.083 -17.182 1.00 73.88 180 TYR A O 1
ATOM 1430 N N . ASP A 1 181 ? -6.016 2.377 -16.867 1.00 65.00 181 ASP A N 1
ATOM 1431 C CA . ASP A 1 181 ? -5.593 1.419 -17.891 1.00 65.00 181 ASP A CA 1
ATOM 1432 C C . ASP A 1 181 ? -5.710 -0.029 -17.387 1.00 65.00 181 ASP A C 1
ATOM 1434 O O . ASP A 1 181 ? -5.385 -0.363 -16.245 1.00 65.00 181 ASP A O 1
ATOM 1438 N N . ASN A 1 182 ? -6.211 -0.896 -18.261 1.00 62.66 182 ASN A N 1
ATOM 1439 C CA . ASN A 1 182 ? -6.796 -2.195 -17.947 1.00 62.66 182 ASN A CA 1
ATOM 1440 C C . ASN A 1 182 ? -5.788 -3.330 -17.825 1.00 62.66 182 ASN A C 1
ATOM 1442 O O . ASN A 1 182 ? -6.115 -4.469 -18.137 1.00 62.66 182 ASN A O 1
ATOM 1446 N N . GLY A 1 183 ? -4.608 -3.045 -17.297 1.00 63.19 183 GLY A N 1
ATOM 1447 C CA . GLY A 1 183 ? -3.870 -4.096 -16.629 1.00 63.19 183 GLY A CA 1
ATOM 1448 C C . GLY A 1 183 ? -3.207 -5.128 -17.532 1.00 63.19 183 GLY A C 1
ATOM 1449 O O . GLY A 1 183 ? -2.845 -6.154 -16.992 1.00 63.19 183 GLY A O 1
ATOM 1450 N N . HIS A 1 184 ? -3.064 -4.934 -18.845 1.00 80.19 184 HIS A N 1
ATOM 1451 C CA . HIS A 1 184 ? -2.318 -5.910 -19.652 1.00 80.19 184 HIS A CA 1
ATOM 1452 C C . HIS A 1 184 ? -0.816 -5.638 -19.567 1.00 80.19 184 HIS A C 1
ATOM 1454 O O . HIS A 1 184 ? -0.053 -6.475 -19.095 1.00 80.19 184 HIS A O 1
ATOM 1460 N N . GLU A 1 185 ? -0.376 -4.451 -19.980 1.00 89.31 185 GLU A N 1
ATOM 1461 C CA . GLU A 1 185 ? 1.041 -4.091 -19.965 1.00 89.31 185 GLU A CA 1
ATOM 1462 C C . GLU A 1 185 ? 1.425 -3.410 -18.654 1.00 89.31 185 GLU A C 1
ATOM 1464 O O . GLU A 1 185 ? 0.811 -2.426 -18.232 1.00 89.31 185 GLU A O 1
ATOM 1469 N N . LEU A 1 186 ? 2.486 -3.912 -18.021 1.00 92.12 186 LEU A N 1
ATOM 1470 C CA . LEU A 1 186 ? 3.022 -3.286 -16.826 1.00 92.12 186 LEU A CA 1
ATOM 1471 C C . LEU A 1 186 ? 3.550 -1.878 -17.139 1.00 92.12 186 LEU A C 1
ATOM 1473 O O . LEU A 1 186 ? 4.252 -1.673 -18.136 1.00 92.12 186 LEU A O 1
ATOM 1477 N N . PRO A 1 187 ? 3.311 -0.905 -16.243 1.00 91.62 187 PRO A N 1
ATOM 1478 C CA . PRO A 1 187 ? 3.888 0.420 -16.378 1.00 91.62 187 PRO A CA 1
ATOM 1479 C C . PRO A 1 187 ? 5.415 0.363 -16.317 1.00 91.62 187 PRO A C 1
ATOM 1481 O O . PRO A 1 187 ? 6.019 -0.473 -15.639 1.00 91.62 187 PRO A O 1
ATOM 1484 N N . THR A 1 188 ? 6.061 1.311 -16.997 1.00 90.69 188 THR A N 1
ATOM 1485 C CA . THR A 1 188 ? 7.523 1.419 -16.952 1.00 90.69 188 THR A CA 1
ATOM 1486 C C . THR A 1 188 ? 8.015 1.652 -15.522 1.00 90.69 188 THR A C 1
ATOM 1488 O O . THR A 1 188 ? 7.369 2.330 -14.724 1.00 90.69 188 THR A O 1
ATOM 1491 N N . PHE A 1 189 ? 9.211 1.155 -15.205 1.00 89.12 189 PHE A N 1
ATOM 1492 C CA . PHE A 1 189 ? 9.801 1.288 -13.869 1.00 89.12 189 PHE A CA 1
ATOM 1493 C C . PHE A 1 189 ? 9.848 2.739 -13.356 1.00 89.12 189 PHE A C 1
ATOM 1495 O O . PHE A 1 189 ? 9.519 3.012 -12.204 1.00 89.12 189 PHE A O 1
ATOM 1502 N N . HIS A 1 190 ? 10.218 3.690 -14.219 1.00 91.19 190 HIS A N 1
ATOM 1503 C CA . HIS A 1 190 ? 10.266 5.107 -13.852 1.00 91.19 190 HIS A CA 1
ATOM 1504 C C . HIS A 1 190 ? 8.876 5.679 -13.558 1.00 91.19 190 HIS A C 1
ATOM 1506 O O . HIS A 1 190 ? 8.736 6.502 -12.654 1.00 91.19 190 HIS A O 1
ATOM 1512 N N . TRP A 1 191 ? 7.856 5.219 -14.286 1.00 93.88 191 TRP A N 1
ATOM 1513 C CA . TRP A 1 191 ? 6.475 5.611 -14.038 1.00 93.88 191 TRP A CA 1
ATOM 1514 C C . TRP A 1 191 ? 5.970 5.078 -12.697 1.00 93.88 191 TRP A C 1
ATOM 1516 O O . TRP A 1 191 ? 5.400 5.840 -11.925 1.00 93.88 191 TRP A O 1
ATOM 1526 N N . VAL A 1 192 ? 6.284 3.821 -12.361 1.00 94.81 192 VAL A N 1
ATOM 1527 C CA . VAL A 1 192 ? 5.964 3.239 -11.046 1.00 94.81 192 VAL A CA 1
ATOM 1528 C C . VAL A 1 192 ? 6.575 4.064 -9.911 1.00 94.81 192 VAL A C 1
ATOM 1530 O O . VAL A 1 192 ? 5.883 4.380 -8.950 1.00 94.81 192 VAL A O 1
ATOM 1533 N N . ILE A 1 193 ? 7.848 4.467 -10.014 1.00 96.38 193 ILE A N 1
ATOM 1534 C CA . ILE A 1 193 ? 8.489 5.318 -8.992 1.00 96.38 193 ILE A CA 1
ATOM 1535 C C . ILE A 1 193 ? 7.762 6.660 -8.850 1.00 96.38 193 ILE A C 1
ATOM 1537 O O . ILE A 1 193 ? 7.553 7.139 -7.732 1.00 96.38 193 ILE A O 1
ATOM 1541 N N . PHE A 1 194 ? 7.387 7.274 -9.972 1.00 97.12 194 PHE A N 1
ATOM 1542 C CA . PHE A 1 194 ? 6.651 8.531 -9.966 1.00 97.12 194 PHE A CA 1
ATOM 1543 C C . PHE A 1 194 ? 5.275 8.377 -9.302 1.00 97.12 194 PHE A C 1
ATOM 1545 O O . PHE A 1 194 ? 4.964 9.140 -8.388 1.00 97.12 194 PHE A O 1
ATOM 1552 N N . GLU A 1 195 ? 4.497 7.358 -9.683 1.00 96.50 195 GLU A N 1
ATOM 1553 C CA . GLU A 1 195 ? 3.203 7.042 -9.064 1.00 96.50 195 GLU A CA 1
ATOM 1554 C C . GLU A 1 195 ? 3.345 6.804 -7.558 1.00 96.50 195 GLU A C 1
ATOM 1556 O O . GLU A 1 195 ? 2.626 7.424 -6.780 1.00 96.50 195 GLU A O 1
ATOM 1561 N N . LEU A 1 196 ? 4.318 5.994 -7.124 1.00 98.12 196 LEU A N 1
ATOM 1562 C CA . LEU A 1 196 ? 4.578 5.749 -5.702 1.00 98.12 196 LEU A CA 1
ATOM 1563 C C . LEU A 1 196 ? 4.915 7.037 -4.945 1.00 98.12 196 LEU A C 1
ATOM 1565 O O . LEU A 1 196 ? 4.422 7.240 -3.840 1.00 98.12 196 LEU A O 1
ATOM 1569 N N . THR A 1 197 ? 5.708 7.930 -5.541 1.00 98.12 197 THR A N 1
ATOM 1570 C CA . THR A 1 197 ? 6.030 9.228 -4.927 1.00 98.12 197 THR A CA 1
ATOM 1571 C C . THR A 1 197 ? 4.767 10.065 -4.729 1.00 98.12 197 THR A C 1
ATOM 1573 O O . THR A 1 197 ? 4.558 10.625 -3.655 1.00 98.12 197 THR A O 1
ATOM 1576 N N . VAL A 1 198 ? 3.892 10.122 -5.738 1.00 98.00 198 VAL A N 1
ATOM 1577 C CA . VAL A 1 198 ? 2.607 10.827 -5.632 1.00 98.00 198 VAL A CA 1
ATOM 1578 C C . VAL A 1 198 ? 1.711 10.173 -4.581 1.00 98.00 198 VAL A C 1
ATOM 1580 O O . VAL A 1 198 ? 1.115 10.883 -3.774 1.00 98.00 198 VAL A O 1
ATOM 1583 N N . HIS A 1 199 ? 1.631 8.842 -4.553 1.00 98.25 199 HIS A N 1
ATOM 1584 C CA . HIS A 1 199 ? 0.812 8.125 -3.581 1.00 98.25 199 HIS A CA 1
ATOM 1585 C C . HIS A 1 199 ? 1.245 8.420 -2.139 1.00 98.25 199 HIS A C 1
ATOM 1587 O O . HIS A 1 199 ? 0.382 8.736 -1.325 1.00 98.25 199 HIS A O 1
ATOM 1593 N N . ILE A 1 200 ? 2.554 8.409 -1.854 1.00 97.88 200 ILE A N 1
ATOM 1594 C CA . ILE A 1 200 ? 3.107 8.757 -0.534 1.00 97.88 200 ILE A CA 1
ATOM 1595 C C . ILE A 1 200 ? 2.680 10.167 -0.129 1.00 97.88 200 ILE A C 1
ATOM 1597 O O . ILE A 1 200 ? 2.115 10.354 0.943 1.00 97.88 200 ILE A O 1
ATOM 1601 N N . LEU A 1 201 ? 2.889 11.159 -1.000 1.00 98.25 201 LEU A N 1
ATOM 1602 C CA . LEU A 1 201 ? 2.557 12.552 -0.686 1.00 98.25 201 LEU A CA 1
ATOM 1603 C C . LEU A 1 201 ? 1.057 12.743 -0.418 1.00 98.25 201 LEU A C 1
ATOM 1605 O O . LEU A 1 201 ? 0.672 13.465 0.503 1.00 98.25 201 LEU A O 1
ATOM 1609 N N . ILE A 1 202 ? 0.202 12.106 -1.220 1.00 98.25 202 ILE A N 1
ATOM 1610 C CA . ILE A 1 202 ? -1.252 12.190 -1.056 1.00 98.25 202 ILE A CA 1
ATOM 1611 C C . ILE A 1 202 ? -1.708 11.472 0.216 1.00 98.25 202 ILE A C 1
ATOM 1613 O O . ILE A 1 202 ? -2.558 12.007 0.931 1.00 98.25 202 ILE A O 1
ATOM 1617 N N . GLU A 1 203 ? -1.150 10.299 0.520 1.00 97.88 203 GLU A N 1
ATOM 1618 C CA . GLU A 1 203 ? -1.454 9.572 1.751 1.00 97.88 203 GLU A CA 1
ATOM 1619 C C . GLU A 1 203 ? -1.026 10.371 2.982 1.00 97.88 203 GLU A C 1
ATOM 1621 O O . GLU A 1 203 ? -1.843 10.551 3.881 1.00 97.88 203 GLU A O 1
ATOM 1626 N N . GLU A 1 204 ? 0.194 10.917 3.012 1.00 96.75 204 GLU A N 1
ATOM 1627 C CA . GLU A 1 204 ? 0.696 11.708 4.141 1.00 96.75 204 GLU A CA 1
ATOM 1628 C C . GLU A 1 204 ? -0.199 12.917 4.430 1.00 96.75 204 GLU A C 1
ATOM 1630 O O . GLU A 1 204 ? -0.611 13.146 5.572 1.00 96.75 204 GLU A O 1
ATOM 1635 N N . VAL A 1 205 ? -0.553 13.673 3.387 1.00 97.69 205 VAL A N 1
ATOM 1636 C CA . VAL A 1 205 ? -1.448 14.829 3.505 1.00 97.69 205 VAL A CA 1
ATOM 1637 C C . VAL A 1 205 ? -2.845 14.384 3.942 1.00 97.69 205 VAL A C 1
ATOM 1639 O O . VAL A 1 205 ? -3.407 14.942 4.890 1.00 97.69 205 VAL A O 1
ATOM 1642 N N . GLY A 1 206 ? -3.411 13.378 3.273 1.00 97.56 206 GLY A N 1
ATOM 1643 C CA . GLY A 1 206 ? -4.756 12.876 3.542 1.00 97.56 206 GLY A CA 1
ATOM 1644 C C . GLY A 1 206 ? -4.898 12.344 4.965 1.00 97.56 206 GLY A C 1
ATOM 1645 O O . GLY A 1 206 ? -5.831 12.730 5.672 1.00 97.56 206 GLY A O 1
ATOM 1646 N N . PHE A 1 207 ? -3.942 11.527 5.403 1.00 96.38 207 PHE A N 1
ATOM 1647 C CA . PHE A 1 207 ? -3.887 10.967 6.746 1.00 96.38 207 PHE A CA 1
ATOM 1648 C C . PHE A 1 207 ? -3.694 12.057 7.803 1.00 96.38 207 PHE A C 1
ATOM 1650 O O . PHE A 1 207 ? -4.407 12.066 8.804 1.00 96.38 207 PHE A O 1
ATOM 1657 N N . TYR A 1 208 ? -2.794 13.024 7.584 1.00 96.94 208 TYR A N 1
ATOM 1658 C CA . TYR A 1 208 ? -2.576 14.119 8.533 1.00 96.94 208 TYR A CA 1
ATOM 1659 C C . TYR A 1 208 ? -3.868 14.894 8.822 1.00 96.94 208 TYR A C 1
ATOM 1661 O O . TYR A 1 208 ? -4.228 15.116 9.985 1.00 96.94 208 TYR A O 1
ATOM 1669 N N . TYR A 1 209 ? -4.585 15.301 7.773 1.00 97.62 209 TYR A N 1
ATOM 1670 C CA . TYR A 1 209 ? -5.803 16.090 7.936 1.00 97.62 209 TYR A CA 1
ATOM 1671 C C . TYR A 1 209 ? -6.975 15.263 8.466 1.00 97.62 209 TYR A C 1
ATOM 1673 O O . TYR A 1 209 ? -7.706 15.761 9.328 1.00 97.62 209 TYR A O 1
ATOM 1681 N N . SER A 1 210 ? -7.151 14.016 8.013 1.00 96.94 210 SER A N 1
ATOM 1682 C CA . SER A 1 210 ? -8.215 13.147 8.529 1.00 96.94 210 SER A CA 1
ATOM 1683 C C . SER A 1 210 ? -7.990 12.818 10.005 1.00 96.94 210 SER A C 1
ATOM 1685 O O . SER A 1 210 ? -8.902 12.983 10.815 1.00 96.94 210 SER A O 1
ATOM 1687 N N . HIS A 1 211 ? -6.759 12.487 10.394 1.00 96.06 211 HIS A N 1
ATOM 1688 C CA . HIS A 1 211 ? -6.393 12.241 11.783 1.00 96.06 211 HIS A CA 1
ATOM 1689 C C . HIS A 1 211 ? -6.604 13.489 12.652 1.00 96.06 211 HIS A C 1
ATOM 1691 O O . HIS A 1 211 ? -7.251 13.421 13.700 1.00 96.06 211 HIS A O 1
ATOM 1697 N N . ARG A 1 212 ? -6.156 14.669 12.200 1.00 96.25 212 ARG A N 1
ATOM 1698 C CA . ARG A 1 212 ? -6.387 15.934 12.921 1.00 96.25 212 ARG A CA 1
ATOM 1699 C C . ARG A 1 212 ? -7.876 16.231 13.112 1.00 96.25 212 ARG A C 1
ATOM 1701 O O . ARG A 1 212 ? -8.270 16.709 14.176 1.00 96.25 212 ARG A O 1
ATOM 1708 N N . LEU A 1 213 ? -8.700 15.952 12.103 1.00 96.44 213 LEU A N 1
ATOM 1709 C CA . LEU A 1 213 ? -10.150 16.104 12.192 1.00 96.44 213 LEU A CA 1
ATOM 1710 C C . LEU A 1 213 ? -10.756 15.125 13.208 1.00 96.44 213 LEU A C 1
ATOM 1712 O O . LEU A 1 213 ? -11.589 15.526 14.019 1.00 96.44 213 LEU A O 1
ATOM 1716 N N . LEU A 1 214 ? -10.321 13.866 13.205 1.00 96.19 214 LEU A N 1
ATOM 1717 C CA . LEU A 1 214 ? -10.789 12.837 14.138 1.00 96.19 214 LEU A CA 1
ATOM 1718 C C . LEU A 1 214 ? -10.459 13.163 15.602 1.00 96.19 214 LEU A C 1
ATOM 1720 O O . LEU A 1 214 ? -11.246 12.838 16.493 1.00 96.19 214 LEU A O 1
ATOM 1724 N N . HIS A 1 215 ? -9.361 13.879 15.852 1.00 96.19 215 HIS A N 1
ATOM 1725 C CA . HIS A 1 215 ? -9.004 14.409 17.176 1.00 96.19 215 HIS A CA 1
ATOM 1726 C C . HIS A 1 215 ? -9.828 15.615 17.627 1.00 96.19 215 HIS A C 1
ATOM 1728 O O . HIS A 1 215 ? -9.742 16.026 18.786 1.00 96.19 215 HIS A O 1
ATOM 1734 N N . HIS A 1 216 ? -10.663 16.190 16.761 1.00 96.81 216 HIS A N 1
ATOM 1735 C CA . HIS A 1 216 ? -11.532 17.282 17.172 1.00 96.81 216 HIS A CA 1
ATOM 1736 C C . HIS A 1 216 ? -12.470 16.814 18.312 1.00 96.81 216 HIS A C 1
ATOM 1738 O O . HIS A 1 216 ? -13.123 15.777 18.166 1.00 96.81 216 HIS A O 1
ATOM 1744 N N . PRO A 1 217 ? -12.641 17.570 19.420 1.00 95.06 217 PRO A N 1
ATOM 1745 C CA . PRO A 1 217 ? -13.307 17.085 20.641 1.00 95.06 217 PRO A CA 1
ATOM 1746 C C . PRO A 1 217 ? -14.722 16.517 20.457 1.00 95.06 217 PRO A C 1
ATOM 1748 O O . PRO A 1 217 ? -15.159 15.657 21.223 1.00 95.06 217 PRO A O 1
ATOM 1751 N N . ARG A 1 218 ? -15.453 17.005 19.444 1.00 95.31 218 ARG A N 1
ATOM 1752 C CA . ARG A 1 218 ? -16.802 16.522 19.089 1.00 95.31 218 ARG A CA 1
ATOM 1753 C C . ARG A 1 218 ? -16.792 15.152 18.397 1.00 95.31 218 ARG A C 1
ATOM 1755 O O . ARG A 1 218 ? -17.728 14.379 18.577 1.00 95.31 218 ARG A O 1
ATOM 1762 N N . ILE A 1 219 ? -15.747 14.858 17.626 1.00 95.50 219 ILE A N 1
ATOM 1763 C CA . ILE A 1 219 ? -15.610 13.631 16.831 1.00 95.50 219 ILE A CA 1
ATOM 1764 C C . ILE A 1 219 ? -14.879 12.561 17.645 1.00 95.50 219 ILE A C 1
ATOM 1766 O O . ILE A 1 219 ? -15.337 11.419 17.708 1.00 95.50 219 ILE A O 1
ATOM 1770 N N . TYR A 1 220 ? -13.815 12.958 18.349 1.00 95.62 220 TYR A N 1
ATOM 1771 C CA . TYR A 1 220 ? -12.947 12.070 19.118 1.00 95.62 220 TYR A CA 1
ATOM 1772 C C . TYR A 1 220 ? -13.731 11.116 20.019 1.00 95.62 220 TYR A C 1
ATOM 1774 O O . TYR A 1 220 ? -13.572 9.904 19.930 1.00 95.62 220 TYR A O 1
ATOM 1782 N N . LYS A 1 221 ? -14.641 11.656 20.840 1.00 94.75 221 LYS A N 1
ATOM 1783 C CA . LYS A 1 221 ? -15.395 10.881 21.838 1.00 94.75 221 LYS A CA 1
ATOM 1784 C C . LYS A 1 221 ? -16.214 9.732 21.239 1.00 94.75 221 LYS A C 1
ATOM 1786 O O . LYS A 1 221 ? -16.451 8.757 21.942 1.00 94.75 221 LYS A O 1
ATOM 1791 N N . HIS A 1 222 ? -16.643 9.867 19.985 1.00 95.56 222 HIS A N 1
ATOM 1792 C CA . HIS A 1 222 ? -17.562 8.939 19.325 1.00 95.56 222 HIS A CA 1
ATOM 1793 C C . HIS A 1 222 ? -16.860 8.008 18.334 1.00 95.56 222 HIS A C 1
ATOM 1795 O O . HIS A 1 222 ? -17.291 6.874 18.162 1.00 95.56 222 HIS A O 1
ATOM 1801 N N . ILE A 1 223 ? -15.802 8.489 17.676 1.00 95.75 223 ILE A N 1
ATOM 1802 C CA . ILE A 1 223 ? -15.156 7.776 16.569 1.00 95.75 223 ILE A CA 1
ATOM 1803 C C . ILE A 1 223 ? -13.734 7.374 16.959 1.00 95.75 223 ILE A C 1
ATOM 1805 O O . ILE A 1 223 ? -13.434 6.187 17.043 1.00 95.75 223 ILE A O 1
ATOM 1809 N N . HIS A 1 224 ? -12.882 8.352 17.270 1.00 96.50 224 HIS A N 1
ATOM 1810 C CA . HIS A 1 224 ? -11.446 8.112 17.422 1.00 96.50 224 HIS A CA 1
ATOM 1811 C C . HIS A 1 224 ? -11.038 7.525 18.779 1.00 96.50 224 HIS A C 1
ATOM 1813 O O . HIS A 1 224 ? -9.988 6.905 18.908 1.00 96.50 224 HIS A O 1
ATOM 1819 N N . LYS A 1 225 ? -11.880 7.661 19.810 1.00 93.56 225 LYS A N 1
ATOM 1820 C CA . LYS A 1 225 ? -11.603 7.126 21.150 1.00 93.56 225 LYS A CA 1
ATOM 1821 C C . LYS A 1 225 ? -11.319 5.621 21.123 1.00 93.56 225 LYS A C 1
ATOM 1823 O O . LYS A 1 225 ? -10.451 5.175 21.863 1.00 93.56 225 LYS A O 1
ATOM 1828 N N . LYS A 1 226 ? -12.013 4.866 20.260 1.00 93.50 226 LYS A N 1
ATOM 1829 C CA . LYS A 1 226 ? -11.825 3.415 20.115 1.00 93.50 226 LYS A CA 1
ATOM 1830 C C . LYS A 1 226 ? -10.407 3.056 19.666 1.00 93.50 226 LYS A C 1
ATOM 1832 O O . LYS A 1 226 ? -9.821 2.113 20.181 1.00 93.50 226 LYS A O 1
ATOM 1837 N N . HIS A 1 227 ? -9.850 3.822 18.730 1.00 92.62 227 HIS A N 1
ATOM 1838 C CA . HIS A 1 227 ? -8.483 3.624 18.249 1.00 92.62 227 HIS A CA 1
ATOM 1839 C C . HIS A 1 227 ? -7.444 3.818 19.368 1.00 92.62 227 HIS A C 1
ATOM 1841 O O . HIS A 1 227 ? -6.472 3.076 19.451 1.00 92.62 227 HIS A O 1
ATOM 1847 N N . HIS A 1 228 ? -7.709 4.741 20.298 1.00 91.94 228 HIS A N 1
ATOM 1848 C CA . HIS A 1 228 ? -6.857 5.020 21.463 1.00 91.94 228 HIS A CA 1
ATOM 1849 C C . HIS A 1 228 ? -7.118 4.116 22.682 1.00 91.94 228 HIS A C 1
ATOM 1851 O O . HIS A 1 228 ? -6.574 4.367 23.755 1.00 91.94 228 HIS A O 1
ATOM 1857 N N . GLU A 1 229 ? -7.933 3.061 22.561 1.00 89.38 229 GLU A N 1
ATOM 1858 C CA . GLU A 1 229 ? -8.142 2.090 23.654 1.00 89.38 229 GLU A CA 1
ATOM 1859 C C . GLU A 1 229 ? -6.871 1.293 23.977 1.00 89.38 229 GLU A C 1
ATOM 1861 O O . GLU A 1 229 ? -6.671 0.866 25.117 1.00 89.38 229 GLU A O 1
ATOM 1866 N N . TRP A 1 230 ? -6.005 1.104 22.980 1.00 83.81 230 TRP A N 1
ATOM 1867 C CA . TRP A 1 230 ? -4.752 0.372 23.113 1.00 83.81 230 TRP A CA 1
ATOM 1868 C C . TRP A 1 230 ? -3.594 1.339 23.344 1.00 83.81 230 TRP A C 1
ATOM 1870 O O . TRP A 1 230 ? -3.016 1.877 22.407 1.00 83.81 230 TRP A O 1
ATOM 1880 N N . THR A 1 231 ? -3.221 1.528 24.609 1.00 79.88 231 THR A N 1
ATOM 1881 C CA . THR A 1 231 ? -2.059 2.350 24.999 1.00 79.88 231 THR A CA 1
ATOM 1882 C C . THR A 1 231 ? -0.721 1.719 24.603 1.00 79.88 231 THR A C 1
ATOM 1884 O O . THR A 1 231 ? 0.266 2.421 24.402 1.00 79.88 231 THR A O 1
ATOM 1887 N N . SER A 1 232 ? -0.695 0.393 24.469 1.00 80.12 232 SER A N 1
ATOM 1888 C CA . SER A 1 232 ? 0.405 -0.392 23.910 1.00 80.12 232 SER A CA 1
ATOM 1889 C C . SER A 1 232 ? -0.133 -1.146 22.690 1.00 80.12 232 SER A C 1
ATOM 1891 O O . SER A 1 232 ? -0.565 -2.296 22.812 1.00 80.12 232 SER A O 1
ATOM 1893 N N . PRO A 1 233 ? -0.216 -0.482 21.522 1.00 83.31 233 PRO A N 1
ATOM 1894 C CA . PRO A 1 233 ? -0.669 -1.132 20.304 1.00 83.31 233 PRO A CA 1
ATOM 1895 C C . PRO A 1 233 ? 0.325 -2.216 19.879 1.00 83.31 233 PRO A C 1
ATOM 1897 O O . PRO A 1 233 ? 1.540 -2.061 20.022 1.00 83.31 233 PRO A O 1
ATOM 1900 N N . ILE A 1 234 ? -0.228 -3.299 19.343 1.00 87.19 234 ILE A N 1
ATOM 1901 C CA . ILE A 1 234 ? 0.485 -4.396 18.676 1.00 87.19 234 ILE A CA 1
ATOM 1902 C C . ILE A 1 234 ? 0.120 -4.403 17.189 1.00 87.19 234 ILE A C 1
ATOM 1904 O O . ILE A 1 234 ? -0.871 -3.783 16.797 1.00 87.19 234 ILE A O 1
ATOM 1908 N N . ALA A 1 235 ? 0.854 -5.133 16.351 1.00 88.75 235 ALA A N 1
ATOM 1909 C CA . ALA A 1 235 ? 0.655 -5.108 14.897 1.00 88.75 235 ALA A CA 1
ATOM 1910 C C . ALA A 1 235 ? -0.808 -5.324 14.455 1.00 88.75 235 ALA A C 1
ATOM 1912 O O . ALA A 1 235 ? -1.336 -4.567 13.644 1.00 88.75 235 ALA A O 1
ATOM 1913 N N . ILE A 1 236 ? -1.526 -6.285 15.046 1.00 91.50 236 ILE A N 1
ATOM 1914 C CA . ILE A 1 236 ? -2.931 -6.549 14.685 1.00 91.50 236 ILE A CA 1
ATOM 1915 C C . ILE A 1 236 ? -3.910 -5.442 15.115 1.00 91.50 236 ILE A C 1
ATOM 1917 O O . ILE A 1 236 ? -5.047 -5.397 14.661 1.00 91.50 236 ILE A O 1
ATOM 1921 N N . THR A 1 237 ? -3.493 -4.499 15.959 1.00 92.00 237 THR A N 1
ATOM 1922 C CA . THR A 1 237 ? -4.320 -3.327 16.298 1.00 92.00 237 THR A CA 1
ATOM 1923 C C . THR A 1 237 ? -4.218 -2.201 15.269 1.00 92.00 237 THR A C 1
ATOM 1925 O O . THR A 1 237 ? -4.989 -1.252 15.353 1.00 92.00 237 THR A O 1
ATOM 1928 N N . ALA A 1 238 ? -3.354 -2.325 14.253 1.00 91.06 238 ALA A N 1
ATO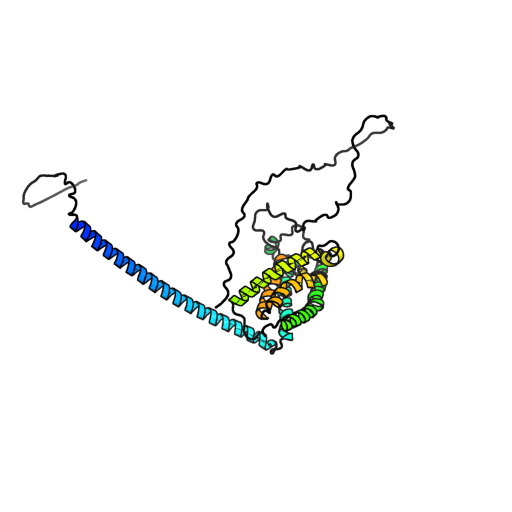M 1929 C CA . ALA A 1 238 ? -3.114 -1.303 13.228 1.00 91.06 238 ALA A CA 1
ATOM 1930 C C . ALA A 1 238 ? -4.388 -0.727 12.587 1.00 91.06 238 ALA A C 1
ATOM 1932 O O . ALA A 1 238 ? -4.469 0.469 12.335 1.00 91.06 238 ALA A O 1
ATOM 1933 N N . VAL A 1 239 ? -5.405 -1.567 12.355 1.00 93.88 239 VAL A N 1
ATOM 1934 C CA . VAL A 1 239 ? -6.705 -1.140 11.801 1.00 93.88 239 VAL A CA 1
ATOM 1935 C C . VAL A 1 239 ? -7.872 -1.393 12.766 1.00 93.88 239 VAL A C 1
ATOM 1937 O O . VAL A 1 239 ? -9.043 -1.380 12.366 1.00 93.88 239 VAL A O 1
ATOM 1940 N N . TYR A 1 240 ? -7.568 -1.585 14.055 1.00 96.12 240 TYR A N 1
ATOM 1941 C CA . TYR A 1 240 ? -8.555 -1.599 15.131 1.00 96.12 240 TYR A CA 1
ATOM 1942 C C . TYR A 1 240 ? -9.035 -0.171 15.393 1.00 96.12 240 TYR A C 1
ATOM 1944 O O . TYR A 1 240 ? -8.379 0.636 16.048 1.00 96.12 240 TYR A O 1
ATOM 1952 N N . CYS A 1 241 ? -10.186 0.160 14.823 1.00 96.69 241 CYS A N 1
ATOM 1953 C CA . CYS A 1 241 ? -10.774 1.489 14.910 1.00 96.69 241 CYS A CA 1
ATOM 1954 C C . CYS A 1 241 ? -12.277 1.434 14.631 1.00 96.69 241 CYS A C 1
ATOM 1956 O O . CYS A 1 241 ? -12.829 0.389 14.263 1.00 96.69 241 CYS A O 1
ATOM 1958 N N . HIS A 1 242 ? -12.949 2.568 14.812 1.00 97.69 242 HIS A N 1
ATOM 1959 C CA . HIS A 1 242 ? -14.344 2.718 14.422 1.00 97.69 242 HIS A CA 1
ATOM 1960 C C . HIS A 1 242 ? -14.496 2.618 12.884 1.00 97.69 242 HIS A C 1
ATOM 1962 O O . HIS A 1 242 ? -13.660 3.169 12.170 1.00 97.69 242 HIS A O 1
ATOM 1968 N N . PRO A 1 243 ? -15.568 2.004 12.339 1.00 97.50 243 PRO A N 1
ATOM 1969 C CA . PRO A 1 243 ? -15.772 1.846 10.889 1.00 97.50 243 PRO A CA 1
ATOM 1970 C C . PRO A 1 243 ? -15.610 3.131 10.067 1.00 97.50 243 PRO A C 1
ATOM 1972 O O . PRO A 1 243 ? -15.015 3.129 8.996 1.00 97.50 243 PRO A O 1
ATOM 1975 N N . VAL A 1 244 ? -16.105 4.255 10.590 1.00 97.31 244 VAL A N 1
ATOM 1976 C CA . VAL A 1 244 ? -15.969 5.570 9.940 1.00 97.31 244 VAL A CA 1
ATOM 1977 C C . VAL A 1 244 ? -14.508 6.022 9.882 1.00 97.31 244 VAL A C 1
ATOM 1979 O O . VAL A 1 244 ? -14.052 6.497 8.849 1.00 97.31 244 VAL A O 1
ATOM 1982 N N . GLU A 1 245 ? -13.752 5.837 10.962 1.00 97.38 245 GLU A N 1
ATOM 1983 C CA . GLU A 1 245 ? -12.314 6.116 10.959 1.00 97.38 245 GLU A CA 1
ATOM 1984 C C . GLU A 1 245 ? -11.569 5.182 10.003 1.00 97.38 245 GLU A C 1
ATOM 1986 O O . GLU A 1 245 ? -10.672 5.630 9.296 1.00 97.38 245 GLU A O 1
ATOM 1991 N N . HIS A 1 246 ? -11.984 3.916 9.902 1.00 97.81 246 HIS A N 1
ATOM 1992 C CA . HIS A 1 246 ? -11.415 2.999 8.922 1.00 97.81 246 HIS A CA 1
ATOM 1993 C C . HIS A 1 246 ? -11.554 3.545 7.493 1.00 97.81 246 HIS A C 1
ATOM 1995 O O . HIS A 1 246 ? -10.571 3.576 6.759 1.00 97.81 246 HIS A O 1
ATOM 2001 N N . VAL A 1 247 ? -12.726 4.072 7.124 1.00 98.19 247 VAL A N 1
ATOM 2002 C CA . VAL A 1 247 ? -12.922 4.709 5.812 1.00 98.19 247 VAL A CA 1
ATOM 2003 C C . VAL A 1 247 ? -12.020 5.932 5.636 1.00 98.19 247 VAL A C 1
ATOM 2005 O O . VAL A 1 247 ? -11.295 6.009 4.650 1.00 98.19 247 VAL A O 1
ATOM 2008 N N . PHE A 1 248 ? -12.044 6.887 6.568 1.00 97.06 248 PHE A N 1
ATOM 2009 C CA . PHE A 1 248 ? -11.404 8.195 6.361 1.00 97.06 248 PHE A CA 1
ATOM 2010 C C . PHE A 1 248 ? -9.895 8.234 6.617 1.00 97.06 248 PHE A C 1
ATOM 2012 O O . PHE A 1 248 ? -9.227 9.121 6.087 1.00 97.06 248 PHE A O 1
ATOM 2019 N N . SER A 1 249 ? -9.358 7.306 7.406 1.00 95.19 249 SER A N 1
ATOM 2020 C CA . SER A 1 249 ? -7.929 7.264 7.732 1.00 95.19 249 SER A CA 1
ATOM 2021 C C . SER A 1 249 ? -7.211 6.108 7.053 1.00 95.19 249 SER A C 1
ATOM 2023 O O . SER A 1 249 ? -6.109 6.302 6.560 1.00 95.19 249 SER A O 1
ATOM 2025 N N . ASN A 1 250 ? -7.831 4.925 6.990 1.00 96.44 250 ASN A N 1
ATOM 2026 C CA . ASN A 1 250 ? -7.137 3.705 6.560 1.00 96.44 250 ASN A CA 1
ATOM 2027 C C . ASN A 1 250 ? -7.430 3.305 5.108 1.00 96.44 250 ASN A C 1
ATOM 2029 O O . ASN A 1 250 ? -6.632 2.592 4.510 1.00 96.44 250 ASN A O 1
ATOM 2033 N N . LEU A 1 251 ? -8.564 3.726 4.540 1.00 97.75 251 LEU A N 1
ATOM 2034 C CA . LEU A 1 251 ? -8.943 3.378 3.166 1.00 97.75 251 LEU A CA 1
ATOM 2035 C C . LEU A 1 251 ? -8.805 4.565 2.214 1.00 97.75 251 LEU A C 1
ATOM 2037 O O . LEU A 1 251 ? -8.172 4.451 1.167 1.00 97.75 251 LEU A O 1
ATOM 2041 N N . LEU A 1 252 ? -9.385 5.713 2.569 1.00 97.75 252 LEU A N 1
ATOM 2042 C CA . LEU A 1 252 ? -9.469 6.863 1.675 1.00 97.75 252 LEU A CA 1
ATOM 2043 C C . LEU A 1 252 ? -8.095 7.482 1.354 1.00 97.75 252 LEU A C 1
ATOM 2045 O O . LEU A 1 252 ? -7.825 7.631 0.164 1.00 97.75 252 LEU A O 1
ATOM 2049 N N . PRO A 1 253 ? -7.212 7.806 2.323 1.00 97.62 253 PRO A N 1
ATOM 2050 C CA . PRO A 1 253 ? -5.913 8.408 2.014 1.00 97.62 253 PRO A CA 1
ATOM 2051 C C . PRO A 1 253 ? -5.022 7.563 1.081 1.00 97.62 253 PRO A C 1
ATOM 2053 O O . PRO A 1 253 ? -4.615 8.101 0.048 1.00 97.62 253 PRO A O 1
ATOM 2056 N N . PRO A 1 254 ? -4.772 6.258 1.335 1.00 97.19 254 PRO A N 1
ATOM 2057 C CA . PRO A 1 254 ? -3.939 5.455 0.438 1.00 97.19 254 PRO A CA 1
ATOM 2058 C C . PRO A 1 254 ? -4.597 5.206 -0.924 1.00 97.19 254 PRO A C 1
ATOM 2060 O O . PRO A 1 254 ? -3.892 5.070 -1.924 1.00 97.19 254 PRO A O 1
ATOM 2063 N N . MET A 1 255 ? -5.934 5.160 -0.994 1.00 97.25 255 MET A N 1
ATOM 2064 C CA . MET A 1 255 ? -6.667 4.978 -2.252 1.00 97.25 255 MET A CA 1
ATOM 2065 C C . MET A 1 255 ? -6.701 6.254 -3.105 1.00 97.25 255 MET A C 1
ATOM 2067 O O . MET A 1 255 ? -6.735 6.180 -4.333 1.00 97.25 255 MET A O 1
ATOM 2071 N N . LEU A 1 256 ? -6.687 7.435 -2.486 1.00 97.06 256 LEU A N 1
ATOM 2072 C CA . LEU A 1 256 ? -6.852 8.702 -3.194 1.00 97.06 256 LEU A CA 1
ATOM 2073 C C . LEU A 1 256 ? -5.731 8.944 -4.214 1.00 97.06 256 LEU A C 1
ATOM 2075 O O . LEU A 1 256 ? -6.017 9.369 -5.331 1.00 97.06 256 LEU A O 1
ATOM 2079 N N . GLY A 1 257 ? -4.482 8.619 -3.867 1.00 96.19 257 GLY A N 1
ATOM 2080 C CA . GLY A 1 257 ? -3.351 8.707 -4.797 1.00 96.19 257 GLY A CA 1
ATOM 2081 C C . GLY A 1 257 ? -3.550 7.825 -6.033 1.00 96.19 257 GLY A C 1
ATOM 2082 O O . GLY A 1 257 ? -3.395 8.303 -7.156 1.00 96.19 257 GLY A O 1
ATOM 2083 N N . VAL A 1 258 ? -3.990 6.581 -5.819 1.00 96.19 258 VAL A N 1
ATOM 2084 C CA . VAL A 1 258 ? -4.276 5.604 -6.883 1.00 96.19 258 VAL A CA 1
ATOM 2085 C C . VAL A 1 258 ? -5.391 6.102 -7.805 1.00 96.19 258 VAL A C 1
ATOM 2087 O O . VAL A 1 258 ? -5.268 6.030 -9.026 1.00 96.19 258 VAL A O 1
ATOM 2090 N N . ILE A 1 259 ? -6.463 6.666 -7.237 1.00 95.62 259 ILE A N 1
ATOM 2091 C CA . ILE A 1 259 ? -7.570 7.242 -8.015 1.00 95.62 259 ILE A CA 1
ATOM 2092 C C . ILE A 1 259 ? -7.103 8.456 -8.821 1.00 95.62 259 ILE A C 1
ATOM 2094 O O . ILE A 1 259 ? -7.441 8.567 -9.994 1.00 95.62 259 ILE A O 1
ATOM 2098 N N . ILE A 1 260 ? -6.333 9.374 -8.234 1.00 95.06 260 ILE A N 1
ATOM 2099 C CA . ILE A 1 260 ? -5.870 10.586 -8.930 1.00 95.06 260 ILE A CA 1
ATOM 2100 C C . ILE A 1 260 ? -4.995 10.221 -10.135 1.00 95.06 260 ILE A C 1
ATOM 2102 O O . ILE A 1 260 ? -5.200 10.751 -11.238 1.00 95.06 260 ILE A O 1
ATOM 2106 N N . MET A 1 261 ? -4.053 9.303 -9.916 1.00 94.06 261 MET A N 1
ATOM 2107 C CA . MET A 1 261 ? -3.112 8.838 -10.931 1.00 94.06 261 MET A CA 1
ATOM 2108 C C . MET A 1 261 ? -3.762 7.911 -11.963 1.00 94.06 261 MET A C 1
ATOM 2110 O O . MET A 1 261 ? -3.299 7.869 -13.099 1.00 94.06 261 MET A O 1
ATOM 2114 N N . GLY A 1 262 ? -4.869 7.244 -11.618 1.00 93.00 262 GLY A N 1
ATOM 2115 C CA . GLY A 1 262 ? -5.461 6.209 -12.466 1.00 93.00 262 GLY A CA 1
ATOM 2116 C C . GLY A 1 262 ? -4.528 5.006 -12.590 1.00 93.00 262 GLY A C 1
ATOM 2117 O O . GLY A 1 262 ? -4.355 4.477 -13.686 1.00 93.00 262 GLY A O 1
ATOM 2118 N N . SER A 1 263 ? -3.882 4.636 -11.482 1.00 93.50 263 SER A N 1
ATOM 2119 C CA . SER A 1 263 ? -2.720 3.750 -11.498 1.00 93.50 263 SER A CA 1
ATOM 2120 C C . SER A 1 263 ? -3.076 2.333 -11.930 1.00 93.50 263 SER A C 1
ATOM 2122 O O . SER A 1 263 ? -4.153 1.807 -11.633 1.00 93.50 263 SER A O 1
ATOM 2124 N N . HIS A 1 264 ? -2.111 1.685 -12.573 1.00 93.19 264 HIS A N 1
ATOM 2125 C CA . HIS A 1 264 ? -2.206 0.280 -12.943 1.00 93.19 264 HIS A CA 1
ATOM 2126 C C . HIS A 1 264 ? -2.415 -0.608 -11.692 1.00 93.19 264 HIS A C 1
ATOM 2128 O O . HIS A 1 264 ? -1.775 -0.355 -10.662 1.00 93.19 264 HIS A O 1
ATOM 2134 N N . PRO A 1 265 ? -3.229 -1.685 -11.754 1.00 93.12 265 PRO A N 1
ATOM 2135 C CA . PRO A 1 265 ? -3.494 -2.562 -10.607 1.00 93.12 265 PRO A CA 1
ATOM 2136 C C . PRO A 1 265 ? -2.227 -3.091 -9.922 1.00 93.12 265 PRO A C 1
ATOM 2138 O O . PRO A 1 265 ? -2.125 -3.044 -8.701 1.00 93.12 265 PRO A O 1
ATOM 2141 N N . ALA A 1 266 ? -1.217 -3.500 -10.696 1.00 93.88 266 ALA A N 1
ATOM 2142 C CA . ALA A 1 266 ? 0.085 -3.900 -10.153 1.00 93.88 266 ALA A CA 1
ATOM 2143 C C . ALA A 1 266 ? 0.764 -2.796 -9.315 1.00 93.88 266 ALA A C 1
ATOM 2145 O O . ALA A 1 266 ? 1.254 -3.084 -8.221 1.00 93.88 266 ALA A O 1
ATOM 2146 N N . THR A 1 267 ? 0.765 -1.535 -9.777 1.00 95.25 267 THR A N 1
ATOM 2147 C CA . THR A 1 267 ? 1.313 -0.418 -8.988 1.00 95.25 267 THR A CA 1
ATOM 2148 C C . THR A 1 267 ? 0.479 -0.175 -7.737 1.00 95.25 267 THR A C 1
ATOM 2150 O O . THR A 1 267 ? 1.039 0.039 -6.664 1.00 95.25 267 THR A O 1
ATOM 2153 N N . ALA A 1 268 ? -0.851 -0.239 -7.846 1.00 95.50 268 ALA A N 1
ATOM 2154 C CA . ALA A 1 268 ? -1.748 -0.081 -6.706 1.00 95.50 268 ALA A CA 1
ATOM 2155 C C . ALA A 1 268 ? -1.501 -1.163 -5.639 1.00 95.50 268 ALA A C 1
ATOM 2157 O O . ALA A 1 268 ? -1.402 -0.853 -4.457 1.00 95.50 268 ALA A O 1
ATOM 2158 N N . TRP A 1 269 ? -1.325 -2.423 -6.039 1.00 96.50 269 TRP A N 1
ATOM 2159 C CA . TRP A 1 269 ? -1.046 -3.531 -5.121 1.00 96.50 269 TRP A CA 1
ATOM 2160 C C . TRP A 1 269 ? 0.327 -3.420 -4.463 1.00 96.50 269 TRP A C 1
ATOM 2162 O O . TRP A 1 269 ? 0.449 -3.659 -3.259 1.00 96.50 269 TRP A O 1
ATOM 2172 N N . LEU A 1 270 ? 1.350 -3.019 -5.224 1.00 97.25 270 LEU A N 1
ATOM 2173 C CA . LEU A 1 270 ? 2.668 -2.705 -4.674 1.00 97.25 270 LEU A CA 1
ATOM 2174 C C . LEU A 1 270 ? 2.564 -1.582 -3.636 1.00 97.25 270 LEU A C 1
ATOM 2176 O O . LEU A 1 270 ? 3.089 -1.710 -2.532 1.00 97.25 270 LEU A O 1
ATOM 2180 N N . TRP A 1 271 ? 1.840 -0.515 -3.972 1.00 98.06 271 TRP A N 1
ATOM 2181 C CA . TRP A 1 271 ? 1.605 0.615 -3.086 1.00 98.06 271 TRP A CA 1
ATOM 2182 C C . TRP A 1 271 ? 0.897 0.205 -1.791 1.00 98.06 271 TRP A C 1
ATOM 2184 O O . TRP A 1 271 ? 1.423 0.454 -0.709 1.00 98.06 271 TRP A O 1
ATOM 2194 N N . PHE A 1 272 ? -0.240 -0.490 -1.876 1.00 98.00 272 PHE A N 1
ATOM 2195 C CA . PHE A 1 272 ? -0.965 -0.948 -0.688 1.00 98.00 272 PHE A CA 1
ATOM 2196 C C . PHE A 1 272 ? -0.134 -1.906 0.161 1.00 98.00 272 PHE A C 1
ATOM 2198 O O . PHE A 1 272 ? -0.197 -1.843 1.385 1.00 98.00 272 PHE A O 1
ATOM 2205 N N . THR A 1 273 ? 0.693 -2.750 -0.462 1.00 98.00 273 THR A N 1
ATOM 2206 C CA . THR A 1 273 ? 1.641 -3.600 0.269 1.00 98.00 273 THR A CA 1
ATOM 2207 C C . THR A 1 273 ? 2.616 -2.747 1.080 1.00 98.00 273 THR A C 1
ATOM 2209 O O . THR A 1 273 ? 2.775 -2.983 2.275 1.00 98.00 273 THR A O 1
ATOM 2212 N N . ILE A 1 274 ? 3.225 -1.725 0.471 1.00 97.12 274 ILE A N 1
ATOM 2213 C CA . ILE A 1 274 ? 4.146 -0.806 1.157 1.00 97.12 274 ILE A CA 1
ATOM 2214 C C . ILE A 1 274 ? 3.431 -0.053 2.288 1.00 97.12 274 ILE A C 1
ATOM 2216 O O . ILE A 1 274 ? 3.950 -0.021 3.403 1.00 97.12 274 ILE A O 1
ATOM 2220 N N . ALA A 1 275 ? 2.241 0.498 2.040 1.00 96.88 275 ALA A N 1
ATOM 2221 C CA . ALA A 1 275 ? 1.469 1.254 3.029 1.00 96.88 275 ALA A CA 1
ATOM 2222 C C . ALA A 1 275 ? 1.053 0.388 4.237 1.00 96.88 275 ALA A C 1
ATOM 2224 O O . ALA A 1 275 ? 1.223 0.787 5.393 1.00 96.88 275 ALA A O 1
ATOM 2225 N N . ILE A 1 276 ? 0.584 -0.842 3.991 1.00 96.38 276 ILE A N 1
ATOM 2226 C CA . ILE A 1 276 ? 0.218 -1.795 5.051 1.00 96.38 276 ILE A CA 1
ATOM 2227 C C . ILE A 1 276 ? 1.454 -2.214 5.845 1.00 96.38 276 ILE A C 1
ATOM 2229 O O . ILE A 1 276 ? 1.416 -2.192 7.073 1.00 96.38 276 ILE A O 1
ATOM 2233 N N . LEU A 1 277 ? 2.554 -2.568 5.172 1.00 94.81 277 LEU A N 1
ATOM 2234 C CA . LEU A 1 277 ? 3.809 -2.919 5.841 1.00 94.81 277 LEU A CA 1
ATOM 2235 C C . LEU A 1 277 ? 4.325 -1.758 6.691 1.00 94.81 277 LEU A C 1
ATOM 2237 O O . LEU A 1 277 ? 4.692 -1.973 7.841 1.00 94.81 277 LEU A O 1
ATOM 2241 N N . SER A 1 278 ? 4.321 -0.538 6.150 1.00 92.69 278 SER A N 1
ATOM 2242 C CA . SER A 1 278 ? 4.706 0.677 6.871 1.00 92.69 278 SER A CA 1
ATOM 2243 C C . SER A 1 278 ? 3.868 0.848 8.134 1.00 92.69 278 SER A C 1
ATOM 2245 O O . SER A 1 278 ? 4.424 0.977 9.223 1.00 92.69 278 SER A O 1
ATOM 2247 N N . THR A 1 279 ? 2.541 0.730 8.006 1.00 91.25 279 THR A N 1
ATOM 2248 C CA . THR A 1 279 ? 1.621 0.819 9.141 1.00 91.25 279 THR A CA 1
ATOM 2249 C C . THR A 1 279 ? 1.975 -0.230 10.186 1.00 91.25 279 THR A C 1
ATOM 2251 O O . THR A 1 279 ? 2.357 0.161 11.282 1.00 91.25 279 THR A O 1
ATOM 2254 N N . LEU A 1 280 ? 1.957 -1.523 9.827 1.00 90.44 280 LEU A N 1
ATOM 2255 C CA . LEU A 1 280 ? 2.266 -2.647 10.725 1.00 90.44 280 LEU A CA 1
ATOM 2256 C C . LEU A 1 280 ? 3.624 -2.498 11.422 1.00 90.44 280 LEU A C 1
ATOM 2258 O O . LEU A 1 280 ? 3.763 -2.843 12.596 1.00 90.44 280 LEU A O 1
ATOM 2262 N N . ASN A 1 281 ? 4.621 -1.971 10.709 1.00 86.50 281 ASN A N 1
ATOM 2263 C CA . ASN A 1 281 ? 5.964 -1.752 11.232 1.00 86.50 281 ASN A CA 1
ATOM 2264 C C . ASN A 1 281 ? 6.024 -0.638 12.282 1.00 86.50 281 ASN A C 1
ATOM 2266 O O . ASN A 1 281 ? 6.895 -0.683 13.148 1.00 86.50 281 ASN A O 1
ATOM 2270 N N . VAL A 1 282 ? 5.124 0.348 12.251 1.00 78.12 282 VAL A N 1
ATOM 2271 C CA . VAL A 1 282 ? 5.041 1.377 13.302 1.00 78.12 282 VAL A CA 1
ATOM 2272 C C . VAL A 1 282 ? 4.507 0.787 14.606 1.00 78.12 282 VAL A C 1
ATOM 2274 O O . VAL A 1 282 ? 4.905 1.227 15.681 1.00 78.12 282 VAL A O 1
ATOM 2277 N N . GLN A 1 283 ? 3.656 -0.241 14.539 1.00 70.88 283 GLN A N 1
ATOM 2278 C CA . GLN A 1 283 ? 3.228 -0.969 15.738 1.00 70.88 283 GLN A CA 1
ATOM 2279 C C . GLN A 1 283 ? 4.239 -2.037 16.183 1.00 70.88 283 GLN A C 1
ATOM 2281 O O . GLN A 1 283 ? 3.967 -2.767 17.138 1.00 70.88 283 GLN A O 1
ATOM 2286 N N . LEU A 1 284 ? 5.407 -2.132 15.531 1.00 67.56 284 LEU A N 1
ATOM 2287 C CA . LEU A 1 284 ? 6.495 -2.952 16.040 1.00 67.56 284 LEU A CA 1
ATOM 2288 C C . LEU A 1 284 ? 7.186 -2.302 17.248 1.00 67.56 284 LEU A C 1
ATOM 2290 O O . LEU A 1 284 ? 7.316 -1.081 17.353 1.00 67.56 284 LEU A O 1
ATOM 2294 N N . PRO A 1 285 ? 7.785 -3.149 18.090 1.00 51.75 285 PRO A N 1
ATOM 2295 C CA . PRO A 1 285 ? 9.009 -2.848 18.818 1.00 51.75 285 PRO A CA 1
ATOM 2296 C C . PRO A 1 285 ? 10.114 -2.262 17.900 1.00 51.75 285 PRO A C 1
ATOM 2298 O O . PRO A 1 285 ? 10.831 -3.024 17.255 1.00 51.75 285 PRO A O 1
ATOM 2301 N N . GLN A 1 286 ? 10.280 -0.936 17.804 1.00 46.59 286 GLN A N 1
ATOM 2302 C CA . GLN A 1 286 ? 11.389 -0.327 17.045 1.00 46.59 286 GLN A CA 1
ATOM 2303 C C . GLN A 1 286 ? 12.600 0.041 17.920 1.00 46.59 286 GLN A C 1
ATOM 2305 O O . GLN A 1 286 ? 12.482 0.471 19.062 1.00 46.59 286 GLN A O 1
ATOM 2310 N N . VAL A 1 287 ? 13.806 -0.064 17.358 1.00 39.56 287 VAL A N 1
ATOM 2311 C CA . VAL A 1 287 ? 15.047 0.376 18.015 1.00 39.56 287 VAL A CA 1
ATOM 2312 C C . VAL A 1 287 ? 15.173 1.891 17.892 1.00 39.56 287 VAL A C 1
ATOM 2314 O O . VAL A 1 287 ? 15.384 2.400 16.794 1.00 39.56 287 VAL A O 1
ATOM 2317 N N . VAL A 1 288 ? 15.139 2.630 19.002 1.00 37.91 288 VAL A N 1
ATOM 2318 C CA . VAL A 1 288 ? 15.710 3.984 19.009 1.00 37.91 288 VAL A CA 1
ATOM 2319 C C . VAL A 1 288 ? 17.228 3.831 19.086 1.00 37.91 288 VAL A C 1
ATOM 2321 O O . VAL A 1 288 ? 17.809 3.721 20.162 1.00 37.91 288 VAL A O 1
ATOM 2324 N N . THR A 1 289 ? 17.905 3.798 17.939 1.00 34.62 289 THR A N 1
ATOM 2325 C CA . THR A 1 289 ? 19.360 3.998 17.890 1.00 34.62 289 THR A CA 1
ATOM 2326 C C . THR A 1 289 ? 19.663 5.496 17.987 1.00 34.62 289 THR A C 1
ATOM 2328 O O . THR A 1 289 ? 20.105 6.109 17.019 1.00 34.62 289 THR A O 1
ATOM 2331 N N . SER A 1 290 ? 19.375 6.127 19.128 1.00 32.00 290 SER A N 1
ATOM 2332 C CA . SER A 1 290 ? 19.901 7.460 19.454 1.00 32.00 290 SER A CA 1
ATOM 2333 C C . SER A 1 290 ? 19.817 7.746 20.960 1.00 32.00 290 SER A C 1
ATOM 2335 O O . SER A 1 290 ? 18.859 7.300 21.594 1.00 32.00 290 SER A O 1
ATOM 2337 N N . PRO A 1 291 ? 20.792 8.456 21.566 1.00 38.59 291 PRO A N 1
ATOM 2338 C CA . PRO A 1 291 ? 20.832 8.673 23.007 1.00 38.59 291 PRO A CA 1
ATOM 2339 C C . PRO A 1 291 ? 19.601 9.434 23.509 1.00 38.59 291 PRO A C 1
ATOM 2341 O O . PRO A 1 291 ? 19.148 10.413 22.917 1.00 38.59 291 PRO A O 1
ATOM 2344 N N . SER A 1 292 ? 19.114 8.972 24.651 1.00 39.25 292 SER A N 1
ATOM 2345 C CA . SER A 1 292 ? 17.855 9.224 25.359 1.00 39.25 292 SER A CA 1
ATOM 2346 C C . SER A 1 292 ? 17.532 10.669 25.791 1.00 39.25 292 SER A C 1
ATOM 2348 O O . SER A 1 292 ? 16.754 10.862 26.720 1.00 39.25 292 SER A O 1
ATOM 2350 N N . HIS A 1 293 ? 18.058 11.705 25.133 1.00 37.03 293 HIS A N 1
ATOM 2351 C CA . HIS A 1 293 ? 17.871 13.097 25.570 1.00 37.03 293 HIS A CA 1
ATOM 2352 C C . HIS A 1 293 ? 17.069 14.011 24.630 1.00 37.03 293 HIS A C 1
ATOM 2354 O O . HIS A 1 293 ? 16.921 15.187 24.953 1.00 37.03 293 HIS A O 1
ATOM 2360 N N . LEU A 1 294 ? 16.500 13.519 23.519 1.00 38.34 294 LEU A N 1
ATOM 2361 C CA . LEU A 1 294 ? 15.788 14.403 22.572 1.00 38.34 294 LEU A CA 1
ATOM 2362 C C . LEU A 1 294 ? 14.402 13.963 22.072 1.00 38.34 294 LEU A C 1
ATOM 2364 O O . LEU A 1 294 ? 13.830 14.666 21.245 1.00 38.34 294 LEU A O 1
ATOM 2368 N N . GLN A 1 295 ? 13.817 12.863 22.557 1.00 39.06 295 GLN A N 1
ATOM 2369 C CA . GLN A 1 295 ? 12.556 12.338 21.993 1.00 39.06 295 GLN A CA 1
ATOM 2370 C C . GLN A 1 295 ? 11.411 12.127 22.992 1.00 39.06 295 GLN A C 1
ATOM 2372 O O . GLN A 1 295 ? 10.511 11.331 22.750 1.00 39.06 295 GLN A O 1
ATOM 2377 N N . ALA A 1 296 ? 11.354 12.908 24.070 1.00 34.09 296 ALA A N 1
ATOM 2378 C CA . ALA A 1 296 ? 10.102 13.071 24.808 1.00 34.09 296 ALA A CA 1
ATOM 2379 C C . ALA A 1 296 ? 9.232 14.149 24.133 1.00 34.09 296 ALA A C 1
ATOM 2381 O O . ALA A 1 296 ? 9.020 15.224 24.685 1.00 34.09 296 ALA A O 1
ATOM 2382 N N . HIS A 1 297 ? 8.746 13.875 22.920 1.00 33.84 297 HIS A N 1
ATOM 2383 C CA . HIS A 1 297 ? 7.582 14.576 22.381 1.00 33.84 297 HIS A CA 1
ATOM 2384 C C . HIS A 1 297 ? 6.392 13.615 22.472 1.00 33.84 297 HIS A C 1
ATOM 2386 O O . HIS A 1 297 ? 6.335 12.653 21.704 1.00 33.84 297 HIS A O 1
ATOM 2392 N N . PRO A 1 298 ? 5.444 13.827 23.402 1.00 39.72 298 PRO A N 1
ATOM 2393 C CA . PRO A 1 298 ? 4.170 13.130 23.346 1.00 39.72 298 PRO A CA 1
ATOM 2394 C C . PRO A 1 298 ? 3.504 13.461 22.007 1.00 39.72 298 PRO A C 1
ATOM 2396 O O . PRO A 1 298 ? 3.511 14.624 21.593 1.00 39.72 298 PRO A O 1
ATOM 2399 N N . GLN A 1 299 ? 2.894 12.475 21.345 1.00 39.25 299 GLN A N 1
ATOM 2400 C CA . GLN A 1 299 ? 1.945 12.701 20.246 1.00 39.25 299 GLN A CA 1
ATOM 2401 C C . GLN A 1 299 ? 0.637 13.334 20.767 1.00 39.25 299 GLN A C 1
ATOM 2403 O O . GLN A 1 299 ? -0.464 12.871 20.486 1.00 39.25 299 GLN A O 1
ATOM 2408 N N . GLU A 1 300 ? 0.734 14.404 21.548 1.00 37.09 300 GLU A N 1
ATOM 2409 C CA . GLU A 1 300 ? -0.386 15.295 21.791 1.00 37.09 300 GLU A CA 1
ATOM 2410 C C . GLU A 1 300 ? -0.344 16.368 20.705 1.00 37.09 300 GLU A C 1
ATOM 2412 O O . GLU A 1 300 ? 0.554 17.211 20.662 1.00 37.09 300 GLU A O 1
ATOM 2417 N N . ALA A 1 301 ? -1.321 16.341 19.796 1.00 33.09 301 ALA A N 1
ATOM 2418 C CA . ALA A 1 301 ? -1.604 17.512 18.980 1.00 33.09 301 ALA A CA 1
ATOM 2419 C C . ALA A 1 301 ? -1.805 18.710 19.930 1.00 33.09 301 ALA A C 1
ATOM 2421 O O . ALA A 1 301 ? -2.508 18.558 20.935 1.00 33.09 301 ALA A O 1
ATOM 2422 N N . PRO A 1 302 ? -1.215 19.890 19.656 1.00 29.92 302 PRO A N 1
ATOM 2423 C CA . PRO A 1 302 ? -1.321 21.022 20.561 1.00 29.92 302 PRO A CA 1
ATOM 2424 C C . PRO A 1 302 ? -2.798 21.353 20.766 1.00 29.92 302 PRO A C 1
ATOM 2426 O O . PRO A 1 302 ? -3.521 21.700 19.826 1.00 29.92 302 PRO A O 1
ATOM 2429 N N . ARG A 1 303 ? -3.250 21.192 22.010 1.00 34.97 303 ARG A N 1
ATOM 2430 C CA . ARG A 1 303 ? -4.598 21.529 22.446 1.00 34.97 303 ARG A CA 1
ATOM 2431 C C . ARG A 1 303 ? -4.717 23.052 22.357 1.00 34.97 303 ARG A C 1
ATOM 2433 O O . ARG A 1 303 ? -4.256 23.766 23.240 1.00 34.97 303 ARG A O 1
ATOM 2440 N N . VAL A 1 304 ? -5.268 23.566 21.257 1.00 36.56 304 VAL A N 1
ATOM 2441 C CA . VAL A 1 304 ? -5.650 24.981 21.176 1.00 36.56 304 VAL A CA 1
ATOM 2442 C C . VAL A 1 304 ? -6.870 25.144 22.072 1.00 36.56 304 VAL A C 1
ATOM 2444 O O . VAL A 1 304 ? -7.987 24.792 21.695 1.00 36.56 304 VAL A O 1
ATOM 2447 N N . ASP A 1 305 ? -6.625 25.601 23.294 1.00 28.77 305 ASP A N 1
ATOM 2448 C CA . ASP A 1 305 ? -7.651 25.833 24.298 1.00 28.77 305 ASP A CA 1
ATOM 2449 C C . ASP A 1 305 ? -8.442 27.092 23.908 1.00 28.77 305 ASP A C 1
ATOM 2451 O O . ASP A 1 305 ? -8.065 28.226 24.193 1.00 28.77 305 ASP A O 1
ATOM 2455 N N . LEU A 1 306 ? -9.535 26.902 23.169 1.00 34.09 306 LEU A N 1
ATOM 2456 C CA . LEU A 1 306 ? -10.429 27.964 22.687 1.00 34.09 306 LEU A CA 1
ATOM 2457 C C . LEU A 1 306 ? -11.459 28.375 23.757 1.00 34.09 306 LEU A C 1
ATOM 2459 O O . LEU A 1 306 ? -12.623 28.639 23.462 1.00 34.09 306 LEU A O 1
ATOM 2463 N N . THR A 1 307 ? -11.026 28.433 25.016 1.00 31.56 307 THR A N 1
ATOM 2464 C CA . THR A 1 307 ? -11.875 28.711 26.186 1.00 31.56 307 THR A CA 1
ATOM 2465 C C . THR A 1 307 ? -11.316 29.815 27.077 1.00 31.56 307 THR 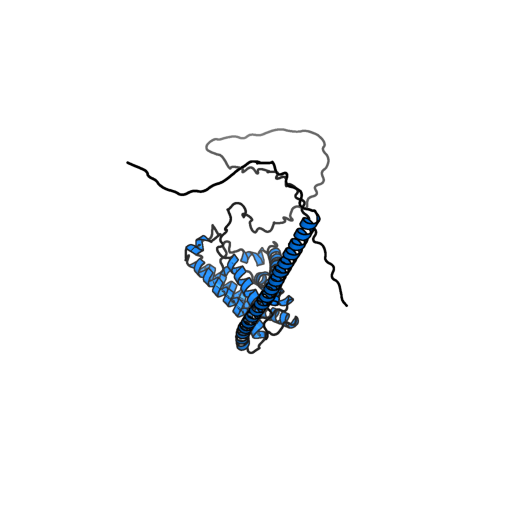A C 1
ATOM 2467 O O . THR A 1 307 ? -11.459 29.744 28.286 1.00 31.56 307 THR A O 1
ATOM 2470 N N . HIS A 1 308 ? -10.721 30.864 26.503 1.00 31.64 308 HIS A N 1
ATOM 2471 C CA . HIS A 1 308 ? -10.470 32.138 27.201 1.00 31.64 308 HIS A CA 1
ATOM 2472 C C . HIS A 1 308 ? -10.627 33.330 26.241 1.00 31.64 308 HIS A C 1
ATOM 2474 O O . HIS A 1 308 ? -9.671 34.021 25.910 1.00 31.64 308 HIS A O 1
ATOM 2480 N N . CYS A 1 309 ? -11.849 33.575 25.764 1.00 30.44 309 CYS A N 1
ATOM 2481 C CA . CYS A 1 309 ? -12.196 34.826 25.079 1.00 30.44 309 CYS A CA 1
ATOM 2482 C C . CYS A 1 309 ? -13.655 35.220 25.333 1.00 30.44 309 CYS A C 1
ATOM 2484 O O . CYS A 1 309 ? -14.398 35.453 24.398 1.00 30.44 309 CYS A O 1
ATOM 2486 N N . HIS A 1 310 ? -14.075 35.303 26.597 1.00 36.72 310 HIS A N 1
ATOM 2487 C CA . HIS A 1 310 ? -15.245 36.098 26.989 1.00 36.72 310 HIS A CA 1
ATOM 2488 C C . HIS A 1 310 ? -15.094 36.537 28.448 1.00 36.72 310 HIS A C 1
ATOM 2490 O O . HIS A 1 310 ? -15.563 35.860 29.350 1.00 36.72 310 HIS A O 1
ATOM 2496 N N . HIS A 1 311 ? -14.399 37.655 28.671 1.00 28.73 311 HIS A N 1
ATOM 2497 C CA . HIS A 1 311 ? -14.702 38.611 29.743 1.00 28.73 311 HIS A CA 1
ATOM 2498 C C . HIS A 1 311 ? -13.832 39.863 29.563 1.00 28.73 311 HIS A C 1
ATOM 2500 O O . HIS A 1 311 ? -12.744 39.985 30.117 1.00 28.73 311 HIS A O 1
ATOM 2506 N N . PHE A 1 312 ? -14.321 40.813 28.764 1.00 25.30 312 PHE A N 1
ATOM 2507 C CA . PHE A 1 312 ? -13.873 42.201 28.858 1.00 25.30 312 PHE A CA 1
ATOM 2508 C C . PHE A 1 312 ? -14.561 42.802 30.091 1.00 25.30 312 PHE A C 1
ATOM 2510 O O . PHE A 1 312 ? -15.720 43.208 30.032 1.00 25.30 312 PHE A O 1
ATOM 2517 N N . CYS A 1 313 ? -13.873 42.777 31.234 1.00 27.22 313 CYS A N 1
ATOM 2518 C CA . CYS A 1 313 ? -14.266 43.542 32.411 1.00 27.22 313 CYS A CA 1
ATOM 2519 C C . CYS A 1 313 ? -13.714 44.962 32.271 1.00 27.22 313 CYS A C 1
ATOM 2521 O O . CYS A 1 313 ? -12.505 45.172 32.185 1.00 27.22 313 CYS A O 1
ATOM 2523 N N . LEU A 1 314 ? -14.632 45.924 32.230 1.00 28.12 314 LEU A N 1
ATOM 2524 C CA . LEU A 1 314 ? -14.372 47.353 32.327 1.00 28.12 314 LEU A CA 1
ATOM 2525 C C . LEU A 1 314 ? -13.733 47.658 33.693 1.00 28.12 314 LEU A C 1
ATOM 2527 O O . LEU A 1 314 ? -14.312 47.349 34.732 1.00 28.12 314 LEU A O 1
ATOM 2531 N N . LEU A 1 315 ? -12.553 48.274 33.691 1.00 27.50 315 LEU A N 1
ATOM 2532 C CA . LEU A 1 315 ? -11.966 48.901 34.877 1.00 27.50 315 LEU A CA 1
ATOM 2533 C C . LEU A 1 315 ? -12.630 50.268 35.114 1.00 27.50 315 LEU A C 1
ATOM 2535 O O . LEU A 1 315 ? -12.674 51.067 34.176 1.00 27.50 315 LEU A O 1
ATOM 2539 N N . PRO A 1 316 ? -13.053 50.609 36.344 1.00 30.28 316 PRO A N 1
ATOM 2540 C CA . PRO A 1 316 ? -13.136 51.993 36.779 1.00 30.28 316 PRO A CA 1
ATOM 2541 C C . PRO A 1 316 ? -11.869 52.398 37.562 1.00 30.28 316 PRO A C 1
ATOM 2543 O O . PRO A 1 316 ? -11.148 51.538 38.078 1.00 30.28 316 PRO A O 1
ATOM 2546 N N . PRO A 1 317 ? -11.562 53.706 37.634 1.00 32.38 317 PRO A N 1
ATOM 2547 C CA . PRO A 1 317 ? -10.283 54.201 38.117 1.00 32.38 317 PRO A CA 1
ATOM 2548 C C . PRO A 1 317 ? -10.201 54.284 39.644 1.00 32.38 317 PRO A C 1
ATOM 2550 O O . PRO A 1 317 ? -11.184 54.462 40.361 1.00 32.38 317 PRO A O 1
ATOM 2553 N N . SER A 1 318 ? -8.960 54.187 40.102 1.00 29.83 318 SER A N 1
ATOM 2554 C CA . SER A 1 318 ? -8.456 54.267 41.466 1.00 29.83 318 SER A CA 1
ATOM 2555 C C . SER A 1 318 ? -8.953 55.492 42.243 1.00 29.83 318 SER A C 1
ATOM 2557 O O . SER A 1 318 ? -8.748 56.629 41.821 1.00 29.83 318 SER A O 1
ATOM 2559 N N . GLY A 1 319 ? -9.502 55.263 43.440 1.00 28.23 319 GLY A N 1
ATOM 2560 C CA . GLY A 1 319 ? -9.872 56.314 44.386 1.00 28.23 319 GLY A CA 1
ATOM 2561 C C . GLY A 1 319 ? -10.020 55.793 45.817 1.00 28.23 319 GLY A C 1
ATOM 2562 O O . GLY A 1 319 ? -11.034 55.214 46.169 1.00 28.23 319 GLY A O 1
ATOM 2563 N N . THR A 1 320 ? -8.998 56.062 46.635 1.00 28.33 320 THR A N 1
ATOM 2564 C CA . THR A 1 320 ? -9.047 56.341 48.089 1.00 28.33 320 THR A CA 1
ATOM 2565 C C . THR A 1 320 ? -9.685 55.365 49.104 1.00 28.33 320 THR A C 1
ATOM 2567 O O . THR A 1 320 ? -10.895 55.263 49.224 1.00 28.33 320 THR A O 1
ATOM 2570 N N . ARG A 1 321 ? -8.794 54.914 50.010 1.00 26.08 321 ARG A N 1
ATOM 2571 C CA . ARG A 1 321 ? -8.869 54.878 51.494 1.00 26.08 321 ARG A CA 1
ATOM 2572 C C . ARG A 1 321 ? -9.756 53.861 52.250 1.00 26.08 321 ARG A C 1
ATOM 2574 O O . ARG A 1 321 ? -10.966 53.980 52.284 1.00 26.08 321 ARG A O 1
ATOM 2581 N N . VAL A 1 322 ? -9.028 53.074 53.066 1.00 28.55 322 VAL A N 1
ATOM 2582 C CA . VAL A 1 322 ? -9.193 52.804 54.522 1.00 28.55 322 VAL A CA 1
ATOM 2583 C C . VAL A 1 322 ? -10.440 52.030 54.982 1.00 28.55 322 VAL A C 1
ATOM 2585 O O . VAL A 1 322 ? -11.531 52.574 54.945 1.00 28.55 322 VAL A O 1
ATOM 2588 N N . PHE A 1 323 ? -10.236 50.829 55.553 1.00 25.59 323 PHE A N 1
ATOM 2589 C CA . PHE A 1 323 ? -10.593 50.445 56.943 1.00 25.59 323 PHE A CA 1
ATOM 2590 C C . PHE A 1 323 ? -10.282 48.944 57.193 1.00 25.59 323 PHE A C 1
ATOM 2592 O O . PHE A 1 323 ? -10.826 48.067 56.532 1.00 25.59 323 PHE A O 1
ATOM 2599 N N . GLN A 1 324 ? -9.408 48.652 58.162 1.00 29.06 324 GLN A N 1
ATOM 2600 C CA . GLN A 1 324 ? -9.472 47.455 59.033 1.00 29.06 324 GLN A CA 1
ATOM 2601 C C . GLN A 1 324 ? -10.428 47.807 60.199 1.00 29.06 324 GLN A C 1
ATOM 2603 O O . GLN A 1 324 ? -10.516 49.011 60.462 1.00 29.06 324 GLN A O 1
ATOM 2608 N N . PRO A 1 325 ? -11.076 46.882 60.960 1.00 39.34 325 PRO A N 1
ATOM 2609 C CA . PRO A 1 325 ? -10.356 45.851 61.734 1.00 39.34 325 PRO A CA 1
ATOM 2610 C C . PRO A 1 325 ? -11.142 44.573 62.177 1.00 39.34 325 PRO A C 1
ATOM 2612 O O . PRO A 1 325 ? -12.325 44.409 61.896 1.00 39.34 325 PRO A O 1
ATOM 2615 N N . THR A 1 326 ? -10.438 43.731 62.964 1.00 27.58 326 THR A N 1
ATOM 2616 C CA . THR A 1 326 ? -10.892 42.864 64.099 1.00 27.58 326 THR A CA 1
ATOM 2617 C C . THR A 1 326 ? -11.775 41.637 63.806 1.00 27.58 326 THR A C 1
ATOM 2619 O O . THR A 1 326 ? -12.886 41.769 63.320 1.00 27.58 326 THR A O 1
ATOM 2622 N N . SER A 1 327 ? -11.281 40.396 63.951 1.00 27.80 327 SER A N 1
ATOM 2623 C CA . SER A 1 327 ? -10.945 39.597 65.162 1.00 27.80 327 SER A CA 1
ATOM 2624 C C . SER A 1 327 ? -12.140 38.846 65.763 1.00 27.80 327 SER A C 1
ATOM 2626 O O . SER A 1 327 ? -13.103 39.480 66.181 1.00 27.80 327 SER A O 1
ATOM 2628 N N . THR A 1 328 ? -12.030 37.521 65.909 1.00 29.17 328 THR A N 1
ATOM 2629 C CA . THR A 1 328 ? -12.458 36.779 67.115 1.00 29.17 328 THR A CA 1
ATOM 2630 C C . THR A 1 328 ? -11.950 35.332 67.084 1.00 29.17 328 THR A C 1
ATOM 2632 O O . THR A 1 328 ? -12.216 34.581 66.149 1.00 29.17 328 THR A O 1
ATOM 2635 N N . ASP A 1 329 ? -11.197 34.998 68.132 1.00 27.53 329 ASP A N 1
ATOM 2636 C CA . ASP A 1 329 ? -10.772 33.671 68.586 1.00 27.53 329 ASP A CA 1
ATOM 2637 C C . ASP A 1 329 ? -11.943 32.817 69.096 1.00 27.53 329 ASP A C 1
ATOM 2639 O O . ASP A 1 329 ? -12.838 33.360 69.740 1.00 27.53 329 ASP A O 1
ATOM 2643 N N . VAL A 1 330 ? -11.833 31.484 68.970 1.00 31.59 330 VAL A N 1
ATOM 2644 C CA . VAL A 1 330 ? -12.156 30.508 70.038 1.00 31.59 330 VAL A CA 1
ATOM 2645 C C . VAL A 1 330 ? -11.207 29.304 69.896 1.00 31.59 330 VAL A C 1
ATOM 2647 O O . VAL A 1 330 ? -10.982 28.816 68.791 1.00 31.59 330 VAL A O 1
ATOM 2650 N N . GLY A 1 331 ? -10.618 28.869 71.017 1.00 25.95 331 GLY A N 1
ATOM 2651 C CA . GLY A 1 331 ? -9.449 27.987 71.092 1.00 25.95 331 GLY A CA 1
ATOM 2652 C C . GLY A 1 331 ? -9.678 26.491 71.385 1.00 25.95 331 GLY A C 1
ATOM 2653 O O . GLY A 1 331 ? -10.806 26.017 71.488 1.00 25.95 331 GLY A O 1
ATOM 2654 N N . CYS A 1 332 ? -8.527 25.834 71.630 1.00 27.41 332 CYS A N 1
ATOM 2655 C CA . CYS A 1 332 ? -8.259 24.525 72.274 1.00 27.41 332 CYS A CA 1
ATOM 2656 C C . CYS A 1 332 ? -8.523 23.253 71.425 1.00 27.41 332 CYS A C 1
ATOM 2658 O O . CYS A 1 332 ? -9.563 23.141 70.802 1.00 27.41 332 CYS A O 1
ATOM 2660 N N . HIS A 1 333 ? -7.671 22.217 71.331 1.00 27.84 333 HIS A N 1
ATOM 2661 C CA . HIS A 1 333 ? -6.544 21.718 72.135 1.00 27.84 333 HIS A CA 1
ATOM 2662 C C . HIS A 1 333 ? -5.542 20.926 71.247 1.00 27.84 333 HIS A C 1
ATOM 2664 O O . HIS A 1 333 ? -5.916 20.322 70.244 1.00 27.84 333 HIS A O 1
ATOM 2670 N N . HIS A 1 334 ? -4.272 20.907 71.662 1.00 29.61 334 HIS A N 1
ATOM 2671 C CA . HIS A 1 334 ? -3.134 20.178 71.082 1.00 29.61 334 HIS A CA 1
ATOM 2672 C C . HIS A 1 334 ? -3.246 18.640 71.139 1.00 29.61 334 HIS A C 1
ATOM 2674 O O . HIS A 1 334 ? -3.595 18.108 72.187 1.00 29.61 334 HIS A O 1
ATOM 2680 N N . HIS A 1 335 ? -2.807 17.939 70.080 1.00 29.31 335 HIS A N 1
ATOM 2681 C CA . HIS A 1 335 ? -1.654 17.010 70.077 1.00 29.31 335 HIS A CA 1
ATOM 2682 C C . HIS A 1 335 ? -1.512 16.290 68.715 1.00 29.31 335 HIS A C 1
ATOM 2684 O O . HIS A 1 335 ? -2.442 15.637 68.262 1.00 29.31 335 HIS A O 1
ATOM 2690 N N . GLY A 1 336 ? -0.308 16.331 68.124 1.00 25.22 336 GLY A N 1
ATOM 2691 C CA . GLY A 1 336 ? 0.199 15.251 67.261 1.00 25.22 336 GLY A CA 1
ATOM 2692 C C . GLY A 1 336 ? 0.249 15.478 65.741 1.00 25.22 336 GLY A C 1
ATOM 2693 O O . GLY A 1 336 ? -0.700 15.170 65.039 1.00 25.22 336 GLY A O 1
ATOM 2694 N N . LEU A 1 337 ? 1.441 15.860 65.261 1.00 26.97 337 LEU A N 1
ATOM 2695 C CA . LEU A 1 337 ? 2.077 15.444 63.993 1.00 26.97 337 LEU A CA 1
ATOM 2696 C C . LEU A 1 337 ? 1.461 15.880 62.638 1.00 26.97 337 LEU A C 1
ATOM 2698 O O . LEU A 1 337 ? 0.622 15.211 62.048 1.00 26.97 337 LEU A O 1
ATOM 2702 N N . ALA A 1 338 ? 2.053 16.933 62.072 1.00 30.56 338 ALA A N 1
ATOM 2703 C CA . ALA A 1 338 ? 2.278 17.194 60.638 1.00 30.56 338 ALA A CA 1
ATOM 2704 C C . ALA A 1 338 ? 3.645 17.937 60.547 1.00 30.56 338 ALA A C 1
ATOM 2706 O O . ALA A 1 338 ? 4.082 18.404 61.607 1.00 30.56 338 ALA A O 1
ATOM 2707 N N . PRO A 1 339 ? 4.344 18.118 59.396 1.00 38.97 339 PRO A N 1
ATOM 2708 C CA . PRO A 1 339 ? 3.843 18.245 58.014 1.00 38.97 339 PRO A CA 1
ATOM 2709 C C . PRO A 1 339 ? 4.772 17.502 56.994 1.00 38.97 339 PRO A C 1
ATOM 2711 O O . PRO A 1 339 ? 5.669 16.781 57.406 1.00 38.97 339 PRO A O 1
ATOM 2714 N N . CYS A 1 340 ? 4.622 17.468 55.667 1.00 26.44 340 CYS A N 1
ATOM 2715 C CA . CYS A 1 340 ? 4.398 18.524 54.685 1.00 26.44 340 CYS A CA 1
ATOM 2716 C C . CYS A 1 340 ? 3.950 17.909 53.347 1.00 26.44 340 CYS A C 1
ATOM 2718 O O . CYS A 1 340 ? 4.583 16.986 52.835 1.00 26.44 340 CYS A O 1
ATOM 2720 N N . HIS A 1 341 ? 2.933 18.507 52.727 1.00 28.31 341 HIS A N 1
ATOM 2721 C CA . HIS A 1 341 ? 2.774 18.499 51.275 1.00 28.31 341 HIS A CA 1
ATOM 2722 C C . HIS A 1 341 ? 3.856 19.403 50.667 1.00 28.31 341 HIS A C 1
ATOM 2724 O O . HIS A 1 341 ? 3.889 20.599 50.956 1.00 28.31 341 HIS A O 1
ATOM 2730 N N . SER A 1 342 ? 4.728 18.858 49.817 1.00 26.22 342 SER A N 1
ATOM 2731 C CA . SER A 1 342 ? 5.628 19.670 48.995 1.00 26.22 342 SER A CA 1
ATOM 2732 C C . SER A 1 342 ? 4.884 20.212 47.777 1.00 26.22 342 SER A C 1
ATOM 2734 O O . SER A 1 342 ? 4.596 19.494 46.823 1.00 26.22 342 SER A O 1
ATOM 2736 N N . MET A 1 343 ? 4.616 21.517 47.825 1.00 25.34 343 MET A N 1
ATOM 2737 C CA . MET A 1 343 ? 4.503 22.400 46.666 1.00 25.34 343 MET A CA 1
ATOM 2738 C C . MET A 1 343 ? 5.756 22.246 45.791 1.00 25.34 343 MET A C 1
ATOM 2740 O O . MET A 1 343 ? 6.862 22.550 46.238 1.00 25.34 343 MET A O 1
ATOM 2744 N N . ALA A 1 344 ? 5.598 21.808 44.543 1.00 25.25 344 ALA A N 1
ATOM 2745 C CA . ALA A 1 344 ? 6.639 21.960 43.534 1.00 25.25 344 ALA A CA 1
ATOM 2746 C C . ALA A 1 344 ? 6.530 23.370 42.937 1.00 25.25 344 ALA A C 1
ATOM 2748 O O . ALA A 1 344 ? 5.539 23.713 42.291 1.00 25.25 344 ALA A O 1
ATOM 2749 N N . MET A 1 345 ? 7.543 24.196 43.200 1.00 25.62 345 MET A N 1
ATOM 2750 C CA . MET A 1 345 ? 7.715 25.506 42.580 1.00 25.62 345 MET A CA 1
ATOM 2751 C C . MET A 1 345 ? 7.894 25.361 41.065 1.00 25.62 345 MET A C 1
ATOM 2753 O O . MET A 1 345 ? 8.792 24.663 40.597 1.00 25.62 345 MET A O 1
ATOM 2757 N N . VAL A 1 346 ? 7.066 26.074 40.302 1.00 26.47 346 VAL A N 1
ATOM 2758 C CA . VAL A 1 346 ? 7.277 26.312 38.872 1.00 26.47 346 VAL A CA 1
ATOM 2759 C C . VAL A 1 346 ? 8.444 27.289 38.735 1.00 26.47 346 VAL A C 1
ATOM 2761 O O . VAL A 1 346 ? 8.305 28.483 38.993 1.00 26.47 346 VAL A O 1
ATOM 2764 N N . HIS A 1 347 ? 9.610 26.785 38.338 1.00 24.69 347 HIS A N 1
ATOM 2765 C CA . HIS A 1 347 ? 10.704 27.630 37.873 1.00 24.69 347 HIS A CA 1
ATOM 2766 C C . HIS A 1 347 ? 10.331 28.207 36.501 1.00 24.69 347 HIS A C 1
ATOM 2768 O O . HIS A 1 347 ? 10.353 27.508 35.488 1.00 24.69 347 HIS A O 1
ATOM 2774 N N . HIS A 1 348 ? 10.012 29.501 36.454 1.00 28.64 348 HIS A N 1
ATOM 2775 C CA . HIS A 1 348 ? 10.014 30.260 35.208 1.00 28.64 348 HIS A CA 1
ATOM 2776 C C . HIS A 1 348 ? 11.461 30.393 34.719 1.00 28.64 348 HIS A C 1
ATOM 2778 O O . HIS A 1 348 ? 12.229 31.203 35.233 1.00 28.64 348 HIS A O 1
ATOM 2784 N N . CYS A 1 349 ? 11.841 29.598 33.719 1.00 23.73 349 CYS A N 1
ATOM 2785 C CA . CYS A 1 349 ? 13.066 29.828 32.966 1.00 23.73 349 CYS A CA 1
ATOM 2786 C C . CYS A 1 349 ? 12.714 30.570 31.672 1.00 23.73 349 CYS A C 1
ATOM 2788 O O . CYS A 1 349 ? 12.136 30.006 30.744 1.00 23.73 349 CYS A O 1
ATOM 2790 N N . HIS A 1 350 ? 13.042 31.862 31.635 1.00 31.23 350 HIS A N 1
ATOM 2791 C CA . HIS A 1 350 ? 13.088 32.660 30.415 1.00 31.23 350 HIS A CA 1
ATOM 2792 C C . HIS A 1 350 ? 14.156 32.069 29.480 1.00 31.23 350 HIS A C 1
ATOM 2794 O O . HIS A 1 350 ? 15.346 32.294 29.682 1.00 31.23 350 HIS A O 1
ATOM 2800 N N . SER A 1 351 ? 13.746 31.333 28.445 1.00 26.09 351 SER A N 1
ATOM 2801 C CA . SER A 1 351 ? 14.629 31.024 27.316 1.00 26.09 351 SER A CA 1
ATOM 2802 C C . SER A 1 351 ? 14.457 32.088 26.239 1.00 26.09 351 SER A C 1
ATOM 2804 O O . SER A 1 351 ? 13.468 32.134 25.511 1.00 26.09 351 SER A O 1
ATOM 2806 N N . VAL A 1 352 ? 15.439 32.982 26.180 1.00 32.31 352 VAL A N 1
ATOM 2807 C CA . VAL A 1 352 ? 15.651 33.925 25.085 1.00 32.31 352 VAL A CA 1
ATOM 2808 C C . VAL A 1 352 ? 16.109 33.119 23.867 1.00 32.31 352 VAL A C 1
ATOM 2810 O O . VAL A 1 352 ? 17.212 32.580 23.861 1.00 32.31 352 VAL A O 1
ATOM 2813 N N . HIS A 1 353 ? 15.271 33.018 22.835 1.00 32.16 353 HIS A N 1
ATOM 2814 C CA . HIS A 1 353 ? 15.681 32.452 21.549 1.00 32.16 353 HIS A CA 1
ATOM 2815 C C . HIS A 1 353 ? 16.657 33.405 20.834 1.00 32.16 353 HIS A C 1
ATOM 2817 O O . HIS A 1 353 ? 16.309 34.574 20.627 1.00 32.16 353 HIS A O 1
ATOM 2823 N N . PRO A 1 354 ? 17.840 32.949 20.383 1.00 31.48 354 PRO A N 1
ATOM 2824 C CA . PRO A 1 354 ? 18.610 33.696 19.403 1.00 31.48 354 PRO A CA 1
ATOM 2825 C C . PRO A 1 354 ? 17.898 33.627 18.046 1.00 31.48 354 PRO A C 1
ATOM 2827 O O . PRO A 1 354 ? 17.530 32.561 17.554 1.00 31.48 354 PRO A O 1
ATOM 2830 N N . LYS A 1 355 ? 17.685 34.799 17.447 1.00 35.28 355 LYS A N 1
ATOM 2831 C CA . LYS A 1 355 ? 17.179 34.962 16.082 1.00 35.28 355 LYS A CA 1
ATOM 2832 C C . LYS A 1 355 ? 18.183 34.347 15.100 1.00 35.28 355 LYS A C 1
ATOM 2834 O O . LYS A 1 355 ? 19.268 34.894 14.935 1.00 35.28 355 LYS A O 1
ATOM 2839 N N . CYS A 1 356 ? 17.808 33.275 14.409 1.00 27.59 356 CYS A N 1
ATOM 2840 C CA . CYS A 1 356 ? 18.476 32.849 13.177 1.00 27.59 356 CYS A CA 1
ATOM 2841 C C . CYS A 1 356 ? 17.644 33.313 11.972 1.00 27.59 356 CYS A C 1
ATOM 2843 O O . CYS A 1 356 ? 16.529 32.823 11.790 1.00 27.59 356 CYS A O 1
ATOM 2845 N N . PRO A 1 357 ? 18.148 34.241 11.139 1.00 38.88 357 PRO A N 1
ATOM 2846 C CA . PRO A 1 357 ? 17.566 34.541 9.846 1.00 38.88 357 PRO A CA 1
ATOM 2847 C C . PRO A 1 357 ? 18.271 33.678 8.795 1.00 38.88 357 PRO A C 1
ATOM 2849 O O . PRO A 1 357 ? 19.417 33.939 8.443 1.00 38.88 357 PRO A O 1
ATOM 2852 N N . LEU A 1 358 ? 17.606 32.646 8.281 1.00 29.30 358 LEU A N 1
ATOM 2853 C CA . LEU A 1 358 ? 18.053 31.994 7.050 1.00 29.30 358 LEU A CA 1
ATOM 2854 C C . LEU A 1 358 ? 16.841 31.692 6.169 1.00 29.30 358 LEU A C 1
ATOM 2856 O O . LEU A 1 358 ? 16.348 30.575 6.081 1.00 29.30 358 LEU A O 1
ATOM 2860 N N . TRP A 1 359 ? 16.338 32.759 5.553 1.00 28.62 359 TRP A N 1
ATOM 2861 C CA . TRP A 1 359 ? 15.478 32.693 4.380 1.00 28.62 359 TRP A CA 1
ATOM 2862 C C . TRP A 1 359 ? 16.381 32.595 3.149 1.00 28.62 359 TRP A C 1
ATOM 2864 O O . TRP A 1 359 ? 17.102 33.542 2.842 1.00 28.62 359 TRP A O 1
ATOM 2874 N N . ILE A 1 360 ? 16.342 31.466 2.444 1.00 34.72 360 ILE A N 1
ATOM 2875 C CA . ILE A 1 360 ? 16.890 31.337 1.090 1.00 34.72 360 ILE A CA 1
ATOM 2876 C C . ILE A 1 360 ? 15.684 31.223 0.149 1.00 34.72 360 ILE A C 1
ATOM 2878 O O . ILE A 1 360 ? 14.967 30.225 0.224 1.00 34.72 360 ILE A O 1
ATOM 2882 N N . PRO A 1 361 ? 15.404 32.217 -0.710 1.00 35.28 361 PRO A N 1
ATOM 2883 C CA . PRO A 1 361 ? 14.374 32.079 -1.729 1.00 35.28 361 PRO A CA 1
ATOM 2884 C C . PRO A 1 361 ? 14.899 31.205 -2.879 1.00 35.28 361 PRO A C 1
ATOM 2886 O O . PRO A 1 361 ? 15.946 31.485 -3.462 1.00 35.28 361 PRO A O 1
ATOM 2889 N N . LEU A 1 362 ? 14.162 30.144 -3.212 1.00 33.25 362 LEU A N 1
ATOM 2890 C CA . LEU A 1 362 ? 14.348 29.370 -4.443 1.00 33.25 362 LEU A CA 1
ATOM 2891 C C . LEU A 1 362 ? 14.012 30.248 -5.666 1.00 33.25 362 LEU A C 1
ATOM 2893 O O . LEU A 1 362 ? 12.962 30.898 -5.664 1.00 33.25 362 LEU A O 1
ATOM 2897 N N . PRO A 1 363 ? 14.846 30.275 -6.722 1.00 38.56 363 PRO A N 1
ATOM 2898 C CA . PRO A 1 363 ? 14.534 31.009 -7.938 1.00 38.56 363 PRO A CA 1
ATOM 2899 C C . PRO A 1 363 ? 13.487 30.262 -8.775 1.00 38.56 363 PRO A C 1
ATOM 2901 O O . PRO A 1 363 ? 13.629 29.084 -9.100 1.00 38.56 363 PRO A O 1
ATOM 2904 N N . ILE A 1 364 ? 12.437 30.993 -9.137 1.00 36.38 364 ILE A N 1
ATOM 2905 C CA . ILE A 1 364 ? 11.392 30.601 -10.083 1.00 36.38 364 ILE A CA 1
ATOM 2906 C C . ILE A 1 364 ? 12.027 30.495 -11.479 1.00 36.38 364 ILE A C 1
ATOM 2908 O O . ILE A 1 364 ? 12.479 31.497 -12.031 1.00 36.38 364 ILE A O 1
ATOM 2912 N N . LEU A 1 365 ? 12.057 29.293 -12.059 1.00 33.56 365 LEU A N 1
ATOM 2913 C CA . LEU A 1 365 ? 12.373 29.079 -13.476 1.00 33.56 365 LEU A CA 1
ATOM 2914 C C . LEU A 1 365 ? 11.089 29.234 -14.315 1.00 33.56 365 LEU A C 1
ATOM 2916 O O . LEU A 1 365 ? 10.061 28.656 -13.953 1.00 33.56 365 LEU A O 1
ATOM 2920 N N . PRO A 1 366 ? 11.110 29.995 -15.424 1.00 37.69 366 PRO A N 1
ATOM 2921 C CA . PRO A 1 366 ? 9.933 30.204 -16.252 1.00 37.69 366 PRO A CA 1
ATOM 2922 C C . PRO A 1 366 ? 9.642 28.998 -17.154 1.00 37.69 366 PRO A C 1
ATOM 2924 O O . PRO A 1 366 ? 10.521 28.441 -17.809 1.00 37.69 366 PRO A O 1
ATOM 2927 N N . ILE A 1 367 ? 8.358 28.650 -17.217 1.00 35.25 367 ILE A N 1
ATOM 2928 C CA . ILE A 1 367 ? 7.755 27.735 -18.187 1.00 35.25 367 ILE A CA 1
ATOM 2929 C C . ILE A 1 367 ? 7.753 28.432 -19.555 1.00 35.25 367 ILE A C 1
ATOM 2931 O O . ILE A 1 367 ? 7.015 29.397 -19.756 1.00 35.25 367 ILE A O 1
ATOM 2935 N N . ALA A 1 368 ? 8.549 27.941 -20.505 1.00 34.44 368 ALA A N 1
ATOM 2936 C CA . ALA A 1 368 ? 8.427 28.322 -21.909 1.00 34.44 368 ALA A CA 1
ATOM 2937 C C . ALA A 1 368 ? 7.384 27.425 -22.596 1.00 34.44 368 ALA A C 1
ATOM 2939 O O . ALA A 1 368 ? 7.521 26.202 -22.639 1.00 34.44 368 ALA A O 1
ATOM 2940 N N . ARG A 1 369 ? 6.323 28.052 -23.114 1.00 34.78 369 ARG A N 1
ATOM 2941 C CA . ARG A 1 369 ? 5.347 27.453 -24.031 1.00 34.78 369 ARG A CA 1
ATOM 2942 C C . ARG A 1 369 ? 5.898 27.486 -25.461 1.00 34.78 369 ARG A C 1
ATOM 2944 O O . ARG A 1 369 ? 6.327 28.541 -25.900 1.00 34.78 369 ARG A O 1
ATOM 2951 N N . GLY A 1 370 ? 5.795 26.343 -26.139 1.00 38.84 370 GLY A N 1
ATOM 2952 C CA . GLY A 1 370 ? 5.448 26.147 -27.554 1.00 38.84 370 GLY A CA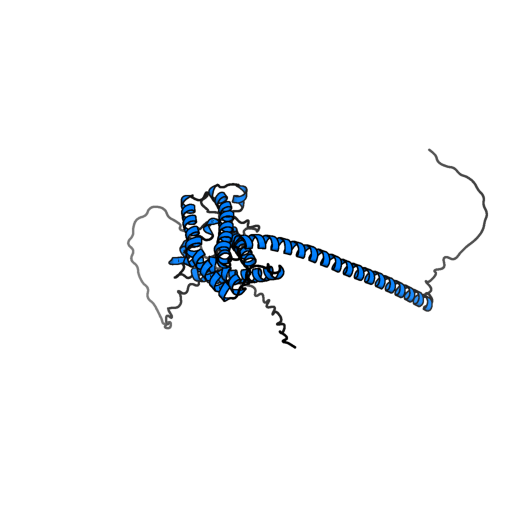 1
ATOM 2953 C C . GLY A 1 370 ? 6.076 27.007 -28.659 1.00 38.84 370 GLY A C 1
ATOM 2954 O O . GLY A 1 370 ? 5.786 28.195 -28.773 1.00 38.84 370 GLY A O 1
ATOM 2955 N N . SER A 1 371 ? 6.732 26.312 -29.590 1.00 39.25 371 SER A N 1
ATOM 2956 C CA . SER A 1 371 ? 6.390 26.310 -31.023 1.00 39.25 371 SER A CA 1
ATOM 2957 C C . SER A 1 371 ? 6.714 24.944 -31.608 1.00 39.25 371 SER A C 1
ATOM 2959 O O . SER A 1 371 ? 7.864 24.510 -31.362 1.00 39.25 371 SER A O 1
#

Organism: Ornithodoros erraticus (NCBI:txid265619)

Sequence (371 aa):
MYGESNEEAETQSDDQSSGKETECDEPLPASQDRQNRRAQLVSSIKSFIFILGTAIIVSVAFRNTLTWHLQRFWGASGNFWQGQWDKVESIFGGDKFAMGVYGTFVVAFLVYWVVGGLYTIVDLTGRPICLLRYKIQDNAPYPVEYGKVLQVVGQVLFNQIAVGLPFGVLAHSLLCWRGYDNGHELPTFHWVIFELTVHILIEEVGFYYSHRLLHHPRIYKHIHKKHHEWTSPIAITAVYCHPVEHVFSNLLPPMLGVIIMGSHPATAWLWFTIAILSTLNVQLPQVVTSPSHLQAHPQEAPRVDLTHCHHFCLLPPSGTRVFQPTSTDVGCHHHGLAPCHSMAMVHHCHSVHPKCPLWIPLPILPIARGS